Protein AF-A0A842RMK2-F1 (afdb_monomer_lite)

Foldseek 3Di:
DVVVVVVVVVVVVVVVCVVVVVVPPPDPPCPPVVVVVVVVVVVVVVVCVCCVVVPPPPPPVPCPPVVVVVVVVVVVVVVPPPPPPPDDDDDDDDDDDDDDPDPDDDDDDPPPPPPPPPPPPPDDDPVNLVVVLVVLDFQDPQAAQQQQAAPPPSHHLDPPVCQPQFWFAQPPGSRIHRNVVLLVCLVPDQADPPPRHGHDPVCNVPTDGHGSVSSVVSSVVCVVVVSHD

Radius of gyration: 32.74 Å; chains: 1; bounding box: 65×38×118 Å

pLDDT: mean 81.39, std 17.35, range [47.34, 98.75]

Secondary structure (DSSP, 8-state):
-HHHHHHHHHHHHHHHHHHHTTS--S----HHHHHHHHHHHHHHHHHHHHHHHHT-PPPGGG--HHHHHHHHHHHHHHHT------------------------------------------PPPHHHHHHHHHTT----SSB-GGGGS-TTT-PPP-TTTTTTT-EEE-TTT--EEEHHHHHHHHHH-SB-TTT-PBPPHHHHHS--PBPHHHHHHHHHHHHHTT-B-

Structure (mmCIF, N/CA/C/O backbone):
data_AF-A0A842RMK2-F1
#
_entry.id   AF-A0A842RMK2-F1
#
loop_
_atom_site.group_PDB
_atom_site.id
_atom_site.type_symbol
_atom_site.label_atom_id
_atom_site.label_alt_id
_atom_site.label_comp_id
_atom_site.label_asym_id
_atom_site.label_entity_id
_atom_site.label_seq_id
_atom_site.pdbx_PDB_ins_code
_atom_site.Cartn_x
_atom_site.Cartn_y
_atom_site.Cartn_z
_atom_site.occupancy
_atom_site.B_iso_or_equiv
_atom_site.auth_seq_id
_atom_site.auth_comp_id
_atom_site.auth_asym_id
_atom_site.auth_atom_id
_atom_site.pdbx_PDB_model_num
ATOM 1 N N . MET A 1 1 ? 11.403 2.679 26.373 1.00 49.59 1 MET A N 1
ATOM 2 C CA . MET A 1 1 ? 11.493 1.635 27.416 1.00 49.59 1 MET A CA 1
ATOM 3 C C . MET A 1 1 ? 11.553 2.223 28.818 1.00 49.59 1 MET A C 1
ATOM 5 O O . MET A 1 1 ? 10.705 1.847 29.608 1.00 49.59 1 MET A O 1
ATOM 9 N N . ILE A 1 2 ? 12.429 3.195 29.110 1.00 55.22 2 ILE A N 1
ATOM 10 C CA . ILE A 1 2 ? 12.526 3.820 30.450 1.00 55.22 2 ILE A CA 1
ATOM 11 C C . ILE A 1 2 ? 11.170 4.358 30.958 1.00 55.22 2 ILE A C 1
ATOM 13 O O . ILE A 1 2 ? 10.783 4.035 32.071 1.00 55.22 2 ILE A O 1
ATOM 17 N N . SER A 1 3 ? 10.389 5.055 30.119 1.00 67.62 3 SER A N 1
ATOM 18 C CA . SER A 1 3 ? 9.061 5.574 30.509 1.00 67.62 3 SER A CA 1
ATOM 19 C C . SER A 1 3 ? 7.998 4.508 30.800 1.00 67.62 3 SER A C 1
ATOM 21 O O . SER A 1 3 ? 7.043 4.791 31.510 1.00 67.62 3 SER A O 1
ATOM 23 N N . LEU A 1 4 ? 8.125 3.300 30.238 1.00 68.75 4 LEU A N 1
ATOM 24 C CA . LEU A 1 4 ? 7.170 2.217 30.495 1.00 68.75 4 LEU A CA 1
ATOM 25 C C . LEU A 1 4 ? 7.470 1.566 31.849 1.00 68.75 4 LEU A C 1
ATOM 27 O O . LEU A 1 4 ? 6.558 1.288 32.614 1.00 68.75 4 LEU A O 1
ATOM 31 N N . ILE A 1 5 ? 8.756 1.385 32.156 1.00 67.19 5 ILE A N 1
ATOM 32 C CA . ILE A 1 5 ? 9.214 0.812 33.424 1.00 67.19 5 ILE A CA 1
ATOM 33 C C . ILE A 1 5 ? 8.862 1.747 34.588 1.00 67.19 5 ILE A C 1
ATOM 35 O O . ILE A 1 5 ? 8.357 1.281 35.604 1.00 67.19 5 ILE A O 1
ATOM 39 N N . THR A 1 6 ? 9.034 3.065 34.432 1.00 71.56 6 THR A N 1
ATOM 40 C CA . THR A 1 6 ? 8.620 4.030 35.465 1.00 71.56 6 THR A CA 1
ATOM 41 C C . THR A 1 6 ? 7.105 4.097 35.641 1.00 71.56 6 THR A C 1
ATOM 43 O O . THR A 1 6 ? 6.641 4.243 36.767 1.00 71.56 6 THR A O 1
ATOM 46 N N . LEU A 1 7 ? 6.324 3.949 34.566 1.00 76.50 7 LEU A N 1
ATOM 47 C CA . LEU A 1 7 ? 4.863 3.882 34.662 1.00 76.50 7 LEU A CA 1
ATOM 48 C C . LEU A 1 7 ? 4.413 2.631 35.432 1.00 76.50 7 LEU A C 1
ATOM 50 O O . LEU A 1 7 ? 3.603 2.737 36.346 1.00 76.50 7 LEU A O 1
ATOM 54 N N . ILE A 1 8 ? 4.965 1.463 35.089 1.00 75.06 8 ILE A N 1
ATOM 55 C CA . ILE A 1 8 ? 4.648 0.192 35.755 1.00 75.06 8 ILE A CA 1
ATOM 56 C C . ILE A 1 8 ? 5.057 0.244 37.232 1.00 75.06 8 ILE A C 1
ATOM 58 O O . ILE A 1 8 ? 4.276 -0.167 38.085 1.00 75.06 8 ILE A O 1
ATOM 62 N N . SER A 1 9 ? 6.229 0.809 37.537 1.00 75.12 9 SER A N 1
ATOM 63 C CA . SER A 1 9 ? 6.702 0.996 38.914 1.00 75.12 9 SER A CA 1
ATOM 64 C C . SER A 1 9 ? 5.753 1.883 39.732 1.00 75.12 9 SER A C 1
ATOM 66 O O . SER A 1 9 ? 5.337 1.498 40.820 1.00 75.12 9 SER A O 1
ATOM 68 N N . ASN A 1 10 ? 5.317 3.022 39.177 1.00 76.62 10 ASN A N 1
ATOM 69 C CA . ASN A 1 10 ? 4.370 3.916 39.852 1.00 76.62 10 ASN A CA 1
ATOM 70 C C . ASN A 1 10 ? 2.991 3.271 40.062 1.00 76.62 10 ASN A C 1
ATOM 72 O O . ASN A 1 10 ? 2.391 3.451 41.116 1.00 76.62 10 ASN A O 1
ATOM 76 N N . ILE A 1 11 ? 2.487 2.499 39.091 1.00 81.75 11 ILE A N 1
ATOM 77 C CA . ILE A 1 11 ? 1.205 1.791 39.238 1.00 81.75 11 ILE A CA 1
ATOM 78 C C . ILE A 1 11 ? 1.305 0.709 40.318 1.00 81.75 11 ILE A C 1
ATOM 80 O O . ILE A 1 11 ? 0.429 0.627 41.175 1.00 81.75 11 ILE A O 1
ATOM 84 N N . GLY A 1 12 ? 2.374 -0.094 40.311 1.00 82.25 12 GLY A N 1
ATOM 85 C CA . GLY A 1 12 ? 2.597 -1.127 41.326 1.00 82.25 12 GLY A CA 1
ATOM 86 C C . GLY A 1 12 ? 2.712 -0.541 42.733 1.00 82.25 12 GLY A C 1
ATOM 87 O O . GLY A 1 12 ? 2.128 -1.073 43.672 1.00 82.25 12 GLY A O 1
ATOM 88 N N . PHE A 1 13 ? 3.390 0.598 42.863 1.00 76.00 13 PHE A N 1
ATOM 89 C CA . PHE A 1 13 ? 3.544 1.292 44.137 1.00 76.00 13 PHE A CA 1
ATOM 90 C C . PHE A 1 13 ? 2.228 1.890 44.655 1.00 76.00 13 PHE A C 1
ATOM 92 O O . PHE A 1 13 ? 1.922 1.763 45.837 1.00 76.00 13 PHE A O 1
ATOM 99 N N . MET A 1 14 ? 1.395 2.458 43.775 1.00 78.44 14 MET A N 1
ATOM 100 C CA . MET A 1 14 ? 0.052 2.915 44.156 1.00 78.44 14 MET A CA 1
ATOM 101 C C . MET A 1 14 ? -0.814 1.751 44.648 1.00 78.44 14 MET A C 1
ATOM 103 O O . MET A 1 14 ? -1.473 1.877 45.674 1.00 78.44 14 MET A O 1
ATOM 107 N N . ILE A 1 15 ? -0.783 0.603 43.961 1.00 79.06 15 ILE A N 1
ATOM 108 C CA . ILE A 1 15 ? -1.526 -0.594 44.387 1.00 79.06 15 ILE A CA 1
ATOM 109 C C . ILE A 1 15 ? -1.049 -1.059 45.766 1.00 79.06 15 ILE A C 1
ATOM 111 O O . ILE A 1 15 ? -1.888 -1.290 46.629 1.00 79.06 15 ILE A O 1
ATOM 115 N N . PHE A 1 16 ? 0.267 -1.121 45.986 1.00 78.19 16 PHE A N 1
ATOM 116 C CA . PHE A 1 16 ? 0.863 -1.499 47.269 1.00 78.19 16 PHE A CA 1
ATOM 117 C C . PHE A 1 16 ? 0.363 -0.616 48.426 1.00 78.19 16 PHE A C 1
ATOM 119 O O . PHE A 1 16 ? -0.070 -1.128 49.457 1.00 78.19 16 PHE A O 1
ATOM 126 N N . ILE A 1 17 ? 0.312 0.702 48.218 1.00 71.31 17 ILE A N 1
ATOM 127 C CA . ILE A 1 17 ? -0.199 1.657 49.212 1.00 71.31 17 ILE A CA 1
ATOM 128 C C . ILE A 1 17 ? -1.688 1.459 49.480 1.00 71.31 17 ILE A C 1
ATOM 130 O O . ILE A 1 17 ? -2.108 1.503 50.630 1.00 71.31 17 ILE A O 1
ATOM 134 N N . PHE A 1 18 ? -2.502 1.213 48.452 1.00 70.44 18 PHE A N 1
ATOM 135 C CA . PHE A 1 18 ? -3.928 0.945 48.656 1.00 70.44 18 PHE A CA 1
ATOM 136 C C . PHE A 1 18 ? -4.173 -0.380 49.394 1.00 70.44 18 PHE A C 1
ATOM 138 O O . PHE A 1 18 ? -5.120 -0.480 50.178 1.00 70.44 18 PHE A O 1
ATOM 145 N N . THR A 1 19 ? -3.317 -1.381 49.173 1.00 71.06 19 THR A N 1
ATOM 146 C CA . THR A 1 19 ? -3.415 -2.683 49.842 1.00 71.06 19 THR A CA 1
ATOM 147 C C . THR A 1 19 ? -2.900 -2.670 51.278 1.00 71.06 19 THR A C 1
ATOM 149 O O . THR A 1 19 ? -3.460 -3.373 52.109 1.00 71.06 19 THR A O 1
ATOM 152 N N . GLU A 1 20 ? -1.881 -1.868 51.603 1.00 63.47 20 GLU A N 1
ATOM 153 C CA . GLU A 1 20 ? -1.387 -1.747 52.984 1.00 63.47 20 GLU A CA 1
ATOM 154 C C . GLU A 1 20 ? -2.113 -0.658 53.785 1.00 63.47 20 GLU A C 1
ATOM 156 O O . GLU A 1 20 ? -2.334 -0.812 54.984 1.00 63.47 20 GLU A O 1
ATOM 161 N N . GLY A 1 21 ? -2.581 0.411 53.136 1.00 59.88 21 GLY A N 1
ATOM 162 C CA . GLY A 1 21 ? -3.338 1.497 53.769 1.00 59.88 21 GLY A CA 1
ATOM 163 C C . GLY A 1 21 ? -4.696 1.061 54.326 1.00 59.88 21 GLY A C 1
ATOM 164 O O . GLY A 1 21 ? -5.257 1.735 55.184 1.00 59.88 21 GLY A O 1
ATOM 165 N N . SER A 1 22 ? -5.207 -0.099 53.906 1.00 57.16 22 SER A N 1
ATOM 166 C CA . SER A 1 22 ? -6.403 -0.713 54.495 1.00 57.16 22 SER A CA 1
ATOM 167 C C . SER A 1 22 ? -6.133 -1.425 55.834 1.00 57.16 22 SER A C 1
ATOM 169 O O . SER A 1 22 ? -7.086 -1.789 56.520 1.00 57.16 22 SER A O 1
ATOM 171 N N . ILE A 1 23 ? -4.866 -1.573 56.246 1.00 55.81 23 ILE A N 1
ATOM 172 C CA . ILE A 1 23 ? -4.461 -2.192 57.523 1.00 55.81 23 ILE A CA 1
ATOM 173 C C . ILE A 1 23 ? -4.288 -1.137 58.642 1.00 55.81 23 ILE A C 1
ATOM 175 O O . ILE A 1 23 ? -4.338 -1.470 59.824 1.00 55.81 23 ILE A O 1
ATOM 179 N N . PHE A 1 24 ? -4.196 0.156 58.310 1.00 51.94 24 PHE A N 1
ATOM 180 C CA . PHE A 1 24 ? -3.948 1.257 59.259 1.00 51.94 24 PHE A CA 1
ATOM 181 C C . PHE A 1 24 ? -5.212 1.847 59.922 1.00 51.94 24 PHE A C 1
ATOM 183 O O . PHE A 1 24 ? -5.308 3.047 60.162 1.00 51.94 24 PHE A O 1
ATOM 190 N N . LEU A 1 25 ? -6.188 1.008 60.283 1.00 56.47 25 LEU A N 1
ATOM 191 C CA . LEU A 1 25 ? -7.342 1.420 61.107 1.00 56.47 25 LEU A CA 1
ATOM 192 C C . LEU A 1 25 ? -7.024 1.531 62.615 1.00 56.47 25 LEU A C 1
ATOM 194 O O . LEU A 1 25 ? -7.939 1.622 63.432 1.00 56.47 25 LEU A O 1
ATOM 198 N N . LEU A 1 26 ? -5.746 1.545 63.003 1.00 51.06 26 LEU A N 1
ATOM 199 C CA . LEU A 1 26 ? -5.304 1.679 64.391 1.00 51.06 26 LEU A CA 1
ATOM 200 C C . LEU A 1 26 ? -4.293 2.834 64.515 1.00 51.06 26 LEU A C 1
ATOM 202 O O . LEU A 1 26 ? -3.138 2.715 64.128 1.00 51.06 26 LEU A O 1
ATOM 206 N N . GLU A 1 27 ? -4.803 3.932 65.077 1.00 58.78 27 GLU A N 1
ATOM 207 C CA . GLU A 1 27 ? -4.146 5.147 65.589 1.00 58.78 27 GLU A CA 1
ATOM 208 C C . GLU A 1 27 ? -3.544 6.179 64.596 1.00 58.78 27 GLU A C 1
ATOM 210 O O . GLU A 1 27 ? -2.542 5.932 63.922 1.00 58.78 27 GLU A O 1
ATOM 215 N N . PRO A 1 28 ? -4.098 7.414 64.555 1.00 55.50 28 PRO A N 1
ATOM 216 C CA . PRO A 1 28 ? -3.655 8.479 63.666 1.00 55.50 28 PRO A CA 1
ATOM 217 C C . PRO A 1 28 ? -2.555 9.310 64.337 1.00 55.50 28 PRO A C 1
ATOM 219 O O . PRO A 1 28 ? -2.837 10.320 64.974 1.00 55.50 28 PRO A O 1
ATOM 222 N N . ASN A 1 29 ? -1.290 8.916 64.192 1.00 57.19 29 ASN A N 1
ATOM 223 C CA . ASN A 1 29 ? -0.162 9.757 64.633 1.00 57.19 29 ASN A CA 1
ATOM 224 C C . ASN A 1 29 ? 0.849 10.101 63.527 1.00 57.19 29 ASN A C 1
ATOM 226 O O . ASN A 1 29 ? 1.913 10.651 63.804 1.00 57.19 29 ASN A O 1
ATOM 230 N N . TYR A 1 30 ? 0.504 9.860 62.258 1.00 58.38 30 TYR A N 1
ATOM 231 C CA . TYR A 1 30 ? 1.398 10.092 61.115 1.00 58.38 30 TYR A CA 1
ATOM 232 C C . TYR A 1 30 ? 0.927 11.176 60.134 1.00 58.38 30 TYR A C 1
ATOM 234 O O . TYR A 1 30 ? 1.373 11.208 58.988 1.00 58.38 30 TYR A O 1
ATOM 242 N N . SER A 1 31 ? 0.120 12.141 60.593 1.00 66.56 31 SER A N 1
ATOM 243 C CA . SER A 1 31 ? -0.415 13.235 59.757 1.00 66.56 31 SER A CA 1
ATOM 244 C C . SER A 1 31 ? 0.650 14.005 58.964 1.00 66.56 31 SER A C 1
ATOM 246 O O . SER A 1 31 ? 0.360 14.542 57.898 1.00 66.56 31 SER A O 1
ATOM 248 N N . PHE A 1 32 ? 1.889 14.073 59.461 1.00 68.19 32 PHE A N 1
ATOM 249 C CA . PHE A 1 32 ? 2.969 14.787 58.781 1.00 68.19 32 PHE A CA 1
ATOM 250 C C . PHE A 1 32 ? 3.659 13.959 57.686 1.00 68.19 32 PHE A C 1
ATOM 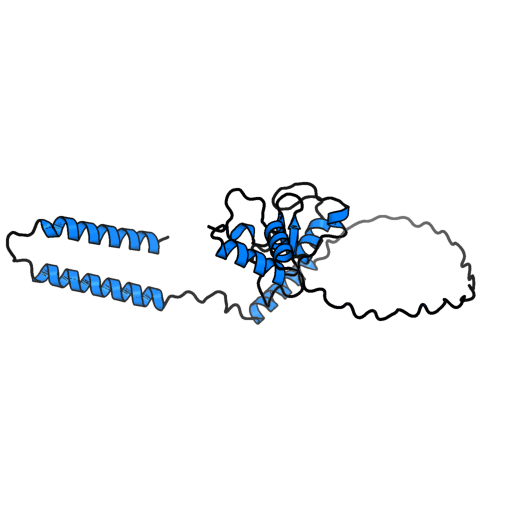252 O O . PHE A 1 32 ? 3.969 14.499 56.624 1.00 68.19 32 PHE A O 1
ATOM 259 N N . LEU A 1 33 ? 3.875 12.656 57.909 1.00 68.06 33 LEU A N 1
ATOM 260 C CA . LEU A 1 33 ? 4.498 11.781 56.908 1.00 68.06 33 LEU A CA 1
ATOM 261 C C . LEU A 1 33 ? 3.564 11.563 55.717 1.00 68.06 33 LEU A C 1
ATOM 263 O O . LEU A 1 33 ? 4.013 11.652 54.574 1.00 68.06 33 LEU A O 1
ATOM 267 N N . ASP A 1 34 ? 2.267 11.400 55.979 1.00 71.25 34 ASP A N 1
ATOM 268 C CA . ASP A 1 34 ? 1.253 11.276 54.931 1.00 71.25 34 ASP A CA 1
ATOM 269 C C . ASP A 1 34 ? 1.160 12.553 54.089 1.00 71.25 34 ASP A C 1
ATOM 271 O O . ASP A 1 34 ? 1.112 12.495 52.859 1.00 71.25 34 ASP A O 1
ATOM 275 N N . LEU A 1 35 ? 1.226 13.728 54.726 1.00 73.31 35 LEU A N 1
ATOM 276 C CA . LEU A 1 35 ? 1.209 15.004 54.014 1.00 73.31 35 LEU A CA 1
ATOM 277 C C . LEU A 1 35 ? 2.462 15.196 53.144 1.00 73.31 35 LEU A C 1
ATOM 279 O O . LEU A 1 35 ? 2.338 15.578 51.979 1.00 73.31 35 LEU A O 1
ATOM 283 N N . ILE A 1 36 ? 3.659 14.899 53.669 1.00 75.12 36 ILE A N 1
ATOM 284 C CA . ILE A 1 36 ? 4.908 14.940 52.886 1.00 75.12 36 ILE A CA 1
ATOM 285 C C . ILE A 1 36 ? 4.807 14.009 51.678 1.00 75.12 36 ILE A C 1
ATOM 287 O O . ILE A 1 36 ? 5.200 14.376 50.568 1.00 75.12 36 ILE A O 1
ATOM 291 N N . PHE A 1 37 ? 4.257 12.816 51.880 1.00 72.00 37 PHE A N 1
ATOM 292 C CA . PHE A 1 37 ? 4.128 11.814 50.837 1.00 72.00 37 PHE A CA 1
ATOM 293 C C . PHE A 1 37 ? 3.151 12.240 49.729 1.00 72.00 37 PHE A C 1
ATOM 295 O O . PHE A 1 37 ? 3.456 12.107 48.538 1.00 72.00 37 PHE A O 1
ATOM 302 N N . VAL A 1 38 ? 2.004 12.819 50.097 1.00 77.81 38 VAL A N 1
ATOM 303 C CA . VAL A 1 38 ? 1.046 13.389 49.138 1.00 77.81 38 VAL A CA 1
ATOM 304 C C . VAL A 1 38 ? 1.693 14.524 48.339 1.00 77.81 38 VAL A C 1
ATOM 306 O O . VAL A 1 38 ? 1.595 14.544 47.110 1.00 77.81 38 VAL A O 1
ATOM 309 N N . ILE A 1 39 ? 2.424 15.426 49.003 1.00 78.94 39 ILE A N 1
ATOM 310 C CA . ILE A 1 39 ? 3.142 16.527 48.340 1.00 78.94 39 ILE A CA 1
ATOM 311 C C . ILE A 1 39 ? 4.185 15.985 47.354 1.00 78.94 39 ILE A C 1
ATOM 313 O O . ILE A 1 39 ? 4.262 16.458 46.218 1.00 78.94 39 ILE A O 1
ATOM 317 N N . PHE A 1 40 ? 4.953 14.964 47.742 1.00 82.88 40 PHE A N 1
ATOM 318 C CA . PHE A 1 40 ? 5.956 14.350 46.874 1.00 82.88 40 PHE A CA 1
ATOM 319 C C . PHE A 1 40 ? 5.332 13.748 45.606 1.00 82.88 40 PHE A C 1
ATOM 321 O O . PHE A 1 40 ? 5.840 13.976 44.507 1.00 82.88 40 PHE A O 1
ATOM 328 N N . ASN A 1 41 ? 4.194 13.055 45.723 1.00 78.81 41 ASN A N 1
ATOM 329 C CA . ASN A 1 41 ? 3.480 12.502 44.567 1.00 78.81 41 ASN A CA 1
ATOM 330 C C . ASN A 1 41 ? 2.950 13.589 43.624 1.00 78.81 41 ASN A C 1
ATOM 332 O O . ASN A 1 41 ? 3.066 13.451 42.404 1.00 78.81 41 ASN A O 1
ATOM 336 N N . ILE A 1 42 ? 2.421 14.691 44.167 1.00 83.00 42 ILE A N 1
ATOM 337 C CA . ILE A 1 42 ? 1.976 15.839 43.362 1.00 83.00 42 ILE A CA 1
ATOM 338 C C . ILE A 1 42 ? 3.160 16.443 42.595 1.00 83.00 42 ILE A C 1
ATOM 340 O O . ILE A 1 42 ? 3.053 16.686 41.391 1.00 83.00 42 ILE A O 1
ATOM 344 N N . LEU A 1 43 ? 4.308 16.635 43.252 1.00 83.38 43 LEU A N 1
ATOM 345 C CA . LEU A 1 43 ? 5.519 17.154 42.608 1.00 83.38 43 LEU A CA 1
ATOM 346 C C . LEU A 1 43 ? 6.033 16.220 41.507 1.00 83.38 43 LEU A C 1
ATOM 348 O O . LEU A 1 43 ? 6.407 16.686 40.430 1.00 83.38 43 LEU A O 1
ATOM 352 N N . LEU A 1 44 ? 6.016 14.908 41.742 1.00 82.62 44 LEU A N 1
ATOM 353 C CA . LEU A 1 44 ? 6.466 13.909 40.774 1.00 82.62 44 LEU A CA 1
ATOM 354 C C . LEU A 1 44 ? 5.534 13.863 39.554 1.00 82.62 44 LEU A C 1
ATOM 356 O O . LEU A 1 44 ? 6.002 13.831 38.414 1.00 82.62 44 LEU A O 1
ATOM 360 N N . PHE A 1 45 ? 4.221 13.955 39.776 1.00 85.00 45 PHE A N 1
ATOM 361 C CA . PHE A 1 45 ? 3.236 14.075 38.705 1.00 85.00 45 PHE A CA 1
ATOM 362 C C . PHE A 1 45 ? 3.447 15.349 37.876 1.00 85.00 45 PHE A C 1
ATOM 364 O O . PHE A 1 45 ? 3.526 15.276 36.648 1.00 85.00 45 PHE A O 1
ATOM 371 N N . LEU A 1 46 ? 3.619 16.507 38.524 1.00 86.62 46 LEU A N 1
ATOM 372 C CA . LEU A 1 46 ? 3.905 17.771 37.838 1.00 86.62 46 LEU A CA 1
ATOM 373 C C . LEU A 1 46 ? 5.204 17.697 37.033 1.00 86.62 46 LEU A C 1
ATOM 375 O O . LEU A 1 46 ? 5.236 18.127 35.880 1.00 86.62 46 LEU A O 1
ATOM 379 N N . PHE A 1 47 ? 6.255 17.095 37.591 1.00 85.00 47 PHE A N 1
ATOM 380 C CA . PHE A 1 47 ? 7.516 16.887 36.885 1.00 85.00 47 PHE A CA 1
ATOM 381 C C . PHE A 1 47 ? 7.322 16.022 35.634 1.00 85.00 47 PHE A C 1
ATOM 383 O O . PHE A 1 47 ? 7.823 16.370 34.567 1.00 85.00 47 PHE A O 1
ATOM 390 N N . LEU A 1 48 ? 6.547 14.935 35.718 1.00 82.44 48 LEU A N 1
ATOM 391 C CA . LEU A 1 48 ? 6.235 14.084 34.565 1.00 82.44 48 LEU A CA 1
ATOM 392 C C . LEU A 1 48 ? 5.421 14.817 33.494 1.00 82.44 48 LEU A C 1
ATOM 394 O O . LEU A 1 48 ? 5.705 14.646 32.309 1.00 82.44 48 LEU A O 1
ATOM 398 N N . VAL A 1 49 ? 4.452 15.649 33.884 1.00 84.69 49 VAL A N 1
ATOM 399 C CA . VAL A 1 49 ? 3.663 16.461 32.945 1.00 84.69 49 VAL A CA 1
ATOM 400 C C . VAL A 1 49 ? 4.549 17.497 32.256 1.00 84.69 49 VAL A C 1
ATOM 402 O O . VA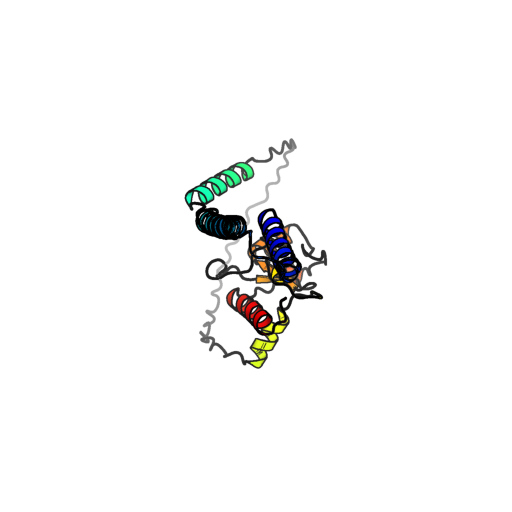L A 1 49 ? 4.555 17.577 31.029 1.00 84.69 49 VAL A O 1
ATOM 405 N N . VAL A 1 50 ? 5.358 18.240 33.015 1.00 86.75 50 VAL A N 1
ATOM 406 C CA . VAL A 1 50 ? 6.272 19.252 32.467 1.00 86.75 50 VAL A CA 1
ATOM 407 C C . VAL A 1 50 ? 7.302 18.600 31.550 1.00 86.75 50 VAL A C 1
ATOM 409 O O . VAL A 1 50 ? 7.453 19.016 30.406 1.00 86.75 50 VAL A O 1
ATOM 412 N N . PHE A 1 51 ? 7.977 17.533 31.977 1.00 81.75 51 PHE A N 1
ATOM 413 C CA . PHE A 1 51 ? 8.977 16.876 31.133 1.00 81.75 51 PHE A CA 1
ATOM 414 C C . PHE A 1 51 ? 8.360 16.131 29.947 1.00 81.75 51 PHE A C 1
ATOM 416 O O . PHE A 1 51 ? 8.965 16.105 28.876 1.00 81.75 51 PHE A O 1
ATOM 423 N N . GLY A 1 52 ? 7.167 15.555 30.102 1.00 76.44 52 GLY A N 1
ATOM 424 C CA . GLY A 1 52 ? 6.451 14.862 29.033 1.00 76.44 52 GLY A CA 1
ATOM 425 C C . GLY A 1 52 ? 5.929 15.805 27.949 1.00 76.44 52 GLY A C 1
ATOM 426 O O . GLY A 1 52 ? 5.995 15.467 26.767 1.00 76.44 52 GLY A O 1
ATOM 427 N N . LEU A 1 53 ? 5.462 16.997 28.331 1.00 75.56 53 LEU A N 1
ATOM 428 C CA . LEU A 1 53 ? 4.966 18.003 27.391 1.00 75.56 53 LEU A CA 1
ATOM 429 C C . LEU A 1 53 ? 6.095 18.850 26.792 1.00 75.56 53 LEU A C 1
ATOM 431 O O . LEU A 1 53 ? 6.090 19.102 25.591 1.00 75.56 53 LEU A O 1
ATOM 435 N N . VAL A 1 54 ? 7.090 19.248 27.590 1.00 73.88 54 VAL A N 1
ATOM 436 C CA . VAL A 1 54 ? 8.164 20.153 27.142 1.00 73.88 54 VAL A CA 1
ATOM 437 C C . VAL A 1 54 ? 9.255 19.413 26.365 1.00 73.88 54 VAL A C 1
ATOM 439 O O . VAL A 1 54 ? 9.849 19.984 25.454 1.00 73.88 54 VAL A O 1
ATOM 442 N N . LYS A 1 55 ? 9.502 18.123 26.641 1.00 58.66 55 LYS A N 1
ATOM 443 C CA . LYS A 1 55 ? 10.425 17.297 25.840 1.00 58.66 55 LYS A CA 1
ATOM 444 C C . LYS A 1 55 ? 9.703 16.446 24.799 1.00 58.66 55 LYS A C 1
ATOM 446 O O . LYS A 1 55 ? 10.109 15.308 24.539 1.00 58.66 55 LYS A O 1
ATOM 451 N N . GLN A 1 56 ? 8.683 16.998 24.139 1.00 59.94 56 GLN A N 1
ATOM 452 C CA . GLN A 1 56 ? 8.346 16.510 22.805 1.00 59.94 56 GLN A CA 1
ATOM 453 C C . GLN A 1 56 ? 9.591 16.694 21.939 1.00 59.94 56 GLN A C 1
ATOM 455 O O . GLN A 1 56 ? 9.948 17.804 21.554 1.00 59.94 56 GLN A O 1
ATOM 460 N N . LYS A 1 57 ? 10.313 15.592 21.700 1.00 58.16 57 LYS A N 1
ATOM 461 C CA . LYS A 1 57 ? 11.420 15.564 20.743 1.00 58.16 57 LYS A CA 1
ATOM 462 C C . LYS A 1 57 ? 10.926 16.253 19.469 1.00 58.16 57 LYS A C 1
ATOM 464 O O . LYS A 1 57 ? 9.809 15.927 19.055 1.00 58.16 57 LYS A O 1
ATOM 469 N N . PRO A 1 58 ? 11.709 17.165 18.866 1.00 53.25 58 PRO A N 1
ATOM 470 C CA . PRO A 1 58 ? 11.303 17.840 17.644 1.00 53.25 58 PRO A CA 1
ATOM 471 C C . PRO A 1 58 ? 10.843 16.768 16.667 1.00 53.25 58 PRO A C 1
ATOM 473 O O . PRO A 1 58 ? 11.573 15.813 16.372 1.00 53.25 58 PRO A O 1
ATOM 476 N N . SER A 1 59 ? 9.569 16.850 16.284 1.00 53.06 59 SER A N 1
ATOM 477 C CA . SER A 1 59 ? 9.013 15.878 15.362 1.00 53.06 59 SER A CA 1
ATOM 478 C C . SER A 1 59 ? 9.856 15.929 14.089 1.00 53.06 59 SER A C 1
ATOM 480 O O . SER A 1 59 ? 10.323 16.987 13.671 1.00 53.06 59 SER A O 1
ATOM 482 N N . ILE A 1 60 ? 10.047 14.778 13.455 1.00 55.94 60 ILE A N 1
ATOM 483 C CA . ILE A 1 60 ? 10.836 14.605 12.224 1.00 55.94 60 ILE A CA 1
ATOM 484 C C . ILE A 1 60 ? 10.329 15.499 11.055 1.00 55.94 60 ILE A C 1
ATOM 486 O O . ILE A 1 60 ? 10.920 15.513 9.978 1.00 55.94 60 ILE A O 1
ATOM 490 N N . SER A 1 61 ? 9.267 16.290 11.258 1.00 53.28 61 SER A N 1
ATOM 491 C CA . SER A 1 61 ? 8.739 17.260 10.298 1.00 53.28 61 SER A CA 1
ATOM 492 C C . SER A 1 61 ? 9.589 18.526 10.106 1.00 53.28 61 SER A C 1
ATOM 494 O O . SER A 1 61 ? 9.378 19.221 9.117 1.00 53.28 61 SER A O 1
ATOM 496 N N . GLU A 1 62 ? 10.603 18.787 10.939 1.00 50.78 62 GLU A N 1
ATOM 497 C CA . GLU A 1 62 ? 11.548 19.903 10.735 1.00 50.78 62 GLU A CA 1
ATOM 498 C C . GLU A 1 62 ? 12.889 19.477 10.117 1.00 50.78 62 GLU A C 1
ATOM 500 O O . GLU A 1 62 ? 13.913 20.148 10.262 1.00 50.78 62 GLU A O 1
ATOM 505 N N . ILE A 1 63 ? 12.919 18.380 9.352 1.00 59.34 63 ILE A N 1
ATOM 506 C CA . ILE A 1 63 ? 14.004 18.227 8.380 1.00 59.34 63 ILE A CA 1
ATOM 507 C C . ILE A 1 63 ? 13.767 19.285 7.301 1.00 59.34 63 ILE A C 1
ATOM 509 O O . ILE A 1 63 ? 13.027 19.065 6.343 1.00 59.34 63 ILE A O 1
ATOM 513 N N . SER A 1 64 ? 14.404 20.442 7.494 1.00 72.50 64 SER A N 1
ATOM 514 C CA . SER A 1 64 ? 14.435 21.551 6.548 1.00 72.50 64 SER A CA 1
ATOM 515 C C . SER A 1 64 ? 14.563 21.022 5.109 1.00 72.50 64 SER A C 1
ATOM 517 O O . SER A 1 64 ? 15.420 20.164 4.843 1.00 72.50 64 SER A O 1
ATOM 519 N N . PRO A 1 65 ? 13.748 21.512 4.157 1.00 74.00 65 PRO A N 1
ATOM 520 C CA . PRO A 1 65 ? 13.867 21.159 2.744 1.00 74.00 65 PRO A CA 1
ATOM 521 C C . PRO A 1 65 ? 15.307 21.283 2.216 1.00 74.00 65 PRO A C 1
ATOM 523 O O . PRO A 1 65 ? 15.734 20.485 1.375 1.00 74.00 65 PRO A O 1
ATOM 526 N N . GLU A 1 66 ? 16.091 22.219 2.757 1.00 79.81 66 GLU A N 1
ATOM 527 C CA . GLU A 1 66 ? 17.517 22.387 2.476 1.00 79.81 66 GLU A CA 1
ATOM 528 C C . GLU A 1 66 ? 18.368 21.195 2.941 1.00 79.81 66 GLU A C 1
ATOM 530 O O . GLU A 1 66 ? 19.254 20.767 2.197 1.00 79.81 66 GLU A O 1
ATOM 535 N N . ALA A 1 67 ? 18.089 20.595 4.103 1.00 79.31 67 ALA A N 1
ATOM 536 C C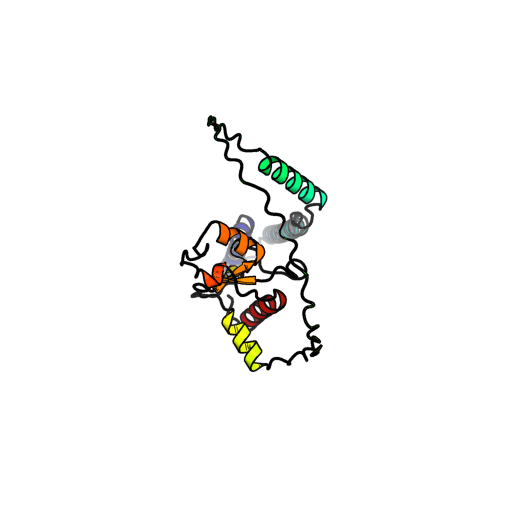A . ALA A 1 67 ? 18.792 19.402 4.582 1.00 79.31 67 ALA A CA 1
ATOM 537 C C . ALA A 1 67 ? 18.518 18.185 3.677 1.00 79.31 67 ALA A C 1
ATOM 539 O O . ALA A 1 67 ? 19.442 17.443 3.325 1.00 79.31 67 ALA A O 1
ATOM 540 N N . ILE A 1 68 ? 17.276 18.031 3.198 1.00 80.38 68 ILE A N 1
ATOM 541 C CA . ILE A 1 68 ? 16.906 16.987 2.224 1.00 80.38 68 ILE A CA 1
ATOM 542 C C . ILE A 1 68 ? 17.606 17.229 0.877 1.00 80.38 68 ILE A C 1
ATOM 544 O O . ILE A 1 68 ? 18.133 16.291 0.266 1.00 80.38 68 ILE A O 1
ATOM 548 N N . ARG A 1 69 ? 17.662 18.485 0.411 1.00 85.25 69 ARG A N 1
ATOM 549 C CA . ARG A 1 69 ? 18.374 18.864 -0.823 1.00 85.25 69 ARG A CA 1
ATOM 550 C C . ARG A 1 69 ? 19.877 18.609 -0.724 1.00 85.25 69 ARG A C 1
ATOM 552 O O . ARG A 1 69 ? 20.444 18.073 -1.679 1.00 85.25 69 ARG A O 1
ATOM 559 N N . ARG A 1 70 ? 20.519 18.942 0.403 1.00 88.81 70 ARG A N 1
ATOM 560 C CA . ARG A 1 70 ? 21.951 18.670 0.638 1.00 88.81 70 ARG A CA 1
ATOM 561 C C . ARG A 1 70 ? 22.238 17.175 0.544 1.00 88.81 70 ARG A C 1
ATOM 563 O O . ARG A 1 70 ? 23.096 16.773 -0.239 1.00 88.81 70 ARG A O 1
ATOM 570 N N . ARG A 1 71 ? 21.435 16.354 1.229 1.00 83.69 71 ARG A N 1
ATOM 571 C CA . ARG A 1 71 ? 21.593 14.894 1.228 1.00 83.69 71 ARG A CA 1
ATOM 572 C C . ARG A 1 71 ? 21.400 14.283 -0.164 1.00 83.69 71 ARG A C 1
ATOM 574 O O . ARG A 1 71 ? 22.165 13.409 -0.560 1.00 83.69 71 ARG A O 1
ATOM 581 N N . ARG A 1 72 ? 20.438 14.774 -0.961 1.00 86.94 72 ARG A N 1
ATOM 582 C CA . ARG A 1 72 ? 20.259 14.324 -2.360 1.00 86.94 72 ARG A CA 1
ATOM 583 C C . ARG A 1 72 ? 21.457 14.648 -3.254 1.00 86.94 72 ARG A C 1
ATOM 585 O O . ARG A 1 72 ? 21.814 13.823 -4.093 1.00 86.94 72 ARG A O 1
ATOM 592 N N . ARG A 1 73 ? 22.075 15.825 -3.094 1.00 87.81 73 ARG A N 1
ATOM 593 C CA . ARG A 1 73 ? 23.269 16.210 -3.871 1.00 87.81 73 ARG A CA 1
ATOM 594 C C . ARG A 1 73 ? 24.468 15.325 -3.539 1.00 87.81 73 ARG A C 1
ATOM 596 O O . ARG A 1 73 ? 25.200 14.931 -4.441 1.00 87.81 73 ARG A O 1
ATOM 603 N N . GLU A 1 74 ? 24.635 14.977 -2.269 1.00 88.69 74 GLU A N 1
ATOM 604 C CA . GLU A 1 74 ? 25.725 14.115 -1.813 1.00 88.69 74 GLU A CA 1
ATOM 605 C C . GLU A 1 74 ? 25.595 12.684 -2.354 1.00 88.69 74 GLU A C 1
ATOM 607 O O . GLU A 1 74 ? 26.540 12.156 -2.940 1.00 88.69 74 GLU A O 1
ATOM 612 N N . VAL A 1 75 ? 24.389 12.106 -2.310 1.00 84.06 75 VAL A N 1
ATOM 613 C CA . VAL A 1 75 ? 24.115 10.781 -2.896 1.00 84.06 75 VAL A CA 1
ATOM 614 C C . VAL A 1 75 ? 24.339 10.776 -4.415 1.00 84.06 75 VAL A C 1
ATOM 616 O O . VAL A 1 75 ? 24.939 9.841 -4.950 1.00 84.06 75 VAL A O 1
ATOM 619 N N . GLN A 1 76 ? 23.934 11.838 -5.124 1.00 83.25 76 GLN A N 1
ATOM 620 C CA . GLN A 1 76 ? 24.222 11.962 -6.558 1.00 83.25 76 GLN A CA 1
ATOM 621 C C . GLN A 1 76 ? 25.725 12.006 -6.854 1.00 83.25 76 GLN A C 1
ATOM 623 O O . GLN A 1 76 ? 26.157 11.444 -7.863 1.00 83.25 76 GLN A O 1
ATOM 628 N N . ARG A 1 77 ? 26.530 12.626 -5.985 1.00 78.38 77 ARG A N 1
ATOM 629 C CA . ARG A 1 77 ? 27.985 12.701 -6.155 1.00 78.38 77 ARG A CA 1
ATOM 630 C C . ARG A 1 77 ? 28.633 11.320 -6.041 1.00 78.38 77 ARG A C 1
ATOM 632 O O . ARG A 1 77 ? 29.448 10.977 -6.890 1.00 78.38 77 ARG A O 1
ATOM 639 N N . ILE A 1 78 ? 28.194 10.507 -5.080 1.00 75.19 78 ILE A N 1
ATOM 640 C CA . ILE A 1 78 ? 28.686 9.133 -4.876 1.00 75.19 78 ILE A CA 1
ATOM 641 C C . ILE A 1 78 ? 28.298 8.228 -6.059 1.00 75.19 78 ILE A C 1
ATOM 643 O O . ILE A 1 78 ? 29.120 7.463 -6.559 1.00 75.19 78 ILE A O 1
ATOM 647 N N . SER A 1 79 ? 27.074 8.368 -6.580 1.00 73.38 79 SER A N 1
ATOM 648 C CA . SER A 1 79 ? 26.598 7.576 -7.729 1.00 73.38 79 SER A CA 1
ATOM 649 C C . SER A 1 79 ? 27.280 7.907 -9.064 1.00 73.38 79 SER A C 1
ATOM 651 O O . SER A 1 79 ? 27.165 7.144 -10.021 1.00 73.38 79 SER A O 1
ATOM 653 N N . ARG A 1 80 ? 27.983 9.044 -9.148 1.00 60.75 80 ARG A N 1
ATOM 654 C CA . ARG A 1 80 ? 28.669 9.497 -10.365 1.00 60.75 80 ARG A CA 1
ATOM 655 C C . ARG A 1 80 ? 30.138 9.122 -10.424 1.00 60.75 80 ARG A C 1
ATOM 657 O O . ARG A 1 80 ? 30.758 9.434 -11.433 1.00 60.75 80 ARG A O 1
ATOM 664 N N . THR A 1 81 ? 30.687 8.459 -9.410 1.00 59.56 81 THR A N 1
ATOM 665 C CA . THR A 1 81 ? 32.044 7.914 -9.488 1.00 59.56 81 THR A CA 1
ATOM 666 C C . THR A 1 81 ? 32.047 6.831 -10.572 1.00 59.56 81 THR A C 1
ATOM 668 O O . THR A 1 81 ? 31.465 5.764 -10.363 1.00 59.56 81 THR A O 1
ATOM 671 N N . 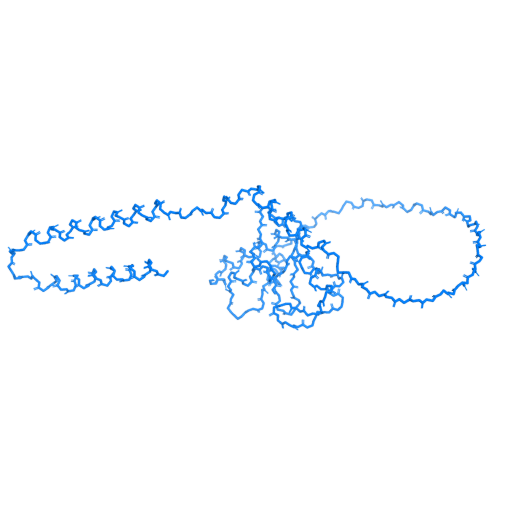PRO A 1 82 ? 32.610 7.090 -11.766 1.00 55.66 82 PRO A N 1
ATOM 672 C CA . PRO A 1 82 ? 32.584 6.110 -12.829 1.00 55.66 82 PRO A CA 1
ATOM 673 C C . PRO A 1 82 ? 33.523 4.986 -12.410 1.00 55.66 82 PRO A C 1
ATOM 675 O O . PRO A 1 82 ? 34.711 5.214 -12.179 1.00 55.66 82 PRO A O 1
ATOM 678 N N . ALA A 1 83 ? 32.987 3.770 -12.300 1.00 59.06 83 ALA A N 1
ATOM 679 C CA . ALA A 1 83 ? 33.801 2.572 -12.207 1.00 59.06 83 ALA A CA 1
ATOM 680 C C . ALA A 1 83 ? 34.730 2.557 -13.429 1.00 59.06 83 ALA A C 1
ATOM 682 O O . ALA A 1 83 ? 34.303 2.290 -14.555 1.00 59.06 83 ALA A O 1
ATOM 683 N N . ARG A 1 84 ? 35.991 2.931 -13.197 1.00 50.34 84 ARG A N 1
ATOM 684 C CA . ARG A 1 84 ? 37.083 2.971 -14.165 1.00 50.34 84 ARG A CA 1
ATOM 685 C C . ARG A 1 84 ? 37.320 1.539 -14.643 1.00 50.34 84 ARG A C 1
ATOM 687 O O . ARG A 1 84 ? 38.120 0.804 -14.080 1.00 50.34 84 ARG A O 1
ATOM 694 N N . ARG A 1 85 ? 36.556 1.113 -15.651 1.00 47.34 85 ARG A N 1
ATOM 695 C CA . ARG A 1 85 ? 36.787 -0.132 -16.383 1.00 47.34 85 ARG A CA 1
ATOM 696 C C . ARG A 1 85 ? 38.029 0.056 -17.240 1.00 47.34 85 ARG A C 1
ATOM 698 O O . ARG A 1 85 ? 37.958 0.516 -18.375 1.00 47.34 85 ARG A O 1
ATOM 705 N N . SER A 1 86 ? 39.165 -0.325 -16.679 1.00 53.66 86 SER A N 1
ATOM 706 C CA . SER A 1 86 ? 40.358 -0.689 -17.430 1.00 53.66 86 SER A CA 1
ATOM 707 C C . SER A 1 86 ? 40.014 -1.921 -18.269 1.00 53.66 86 SER A C 1
ATOM 709 O O . SER A 1 86 ? 40.020 -3.042 -17.766 1.00 53.66 86 SER A O 1
ATOM 711 N N . ARG A 1 87 ? 39.639 -1.732 -19.536 1.00 51.28 87 ARG A N 1
ATOM 712 C CA . ARG A 1 87 ? 39.610 -2.833 -20.504 1.00 51.28 87 ARG A CA 1
ATOM 713 C C . ARG A 1 87 ? 40.381 -2.423 -21.745 1.00 51.28 87 ARG A C 1
ATOM 715 O O . ARG A 1 87 ? 39.843 -1.862 -22.691 1.00 51.28 87 ARG A O 1
ATOM 722 N N . SER A 1 88 ? 41.670 -2.711 -21.682 1.00 53.97 88 SER A N 1
ATOM 723 C CA . SER A 1 88 ? 42.556 -2.893 -22.819 1.00 53.97 88 SER A CA 1
ATOM 724 C C . SER A 1 88 ? 41.987 -4.022 -23.679 1.00 53.97 88 SER A C 1
ATOM 726 O O . SER A 1 88 ? 41.986 -5.181 -23.266 1.00 53.97 88 SER A O 1
ATOM 728 N N . GLN A 1 89 ? 41.475 -3.697 -24.863 1.00 50.28 89 GLN A N 1
ATOM 729 C CA . GLN A 1 89 ? 41.362 -4.685 -25.929 1.00 50.28 89 GLN A CA 1
ATOM 730 C C . GLN A 1 89 ? 41.541 -4.023 -27.293 1.00 50.28 89 GLN A C 1
ATOM 732 O O . GLN A 1 89 ? 40.670 -3.356 -27.844 1.00 50.28 89 GLN A O 1
ATOM 737 N N . THR A 1 90 ? 42.753 -4.211 -27.786 1.00 53.56 90 THR A N 1
ATOM 738 C CA . THR A 1 90 ? 43.251 -4.029 -29.140 1.00 53.56 90 THR A CA 1
ATOM 739 C C . THR A 1 90 ? 42.486 -4.938 -30.105 1.00 53.56 90 THR A C 1
ATOM 741 O O . THR A 1 90 ? 42.412 -6.139 -29.856 1.00 53.56 90 THR A O 1
ATOM 744 N N . ARG A 1 91 ? 41.951 -4.388 -31.207 1.00 50.22 91 ARG A N 1
ATOM 745 C CA . ARG A 1 91 ? 42.235 -4.785 -32.612 1.00 50.22 91 ARG A CA 1
ATOM 746 C C . ARG A 1 91 ? 41.216 -4.144 -33.582 1.00 50.22 91 ARG A C 1
ATOM 748 O O . ARG A 1 91 ? 40.019 -4.187 -33.306 1.00 50.22 91 ARG A O 1
ATOM 755 N N . PRO A 1 92 ? 41.657 -3.577 -34.723 1.00 59.12 92 PRO A N 1
ATOM 756 C CA . PRO A 1 92 ? 40.773 -2.990 -35.722 1.00 59.12 92 PRO A CA 1
ATOM 757 C C . PRO A 1 92 ? 40.426 -4.008 -36.817 1.00 59.12 92 PRO A C 1
ATOM 759 O O . PRO A 1 92 ? 41.310 -4.706 -37.312 1.00 59.12 92 PRO A O 1
ATOM 762 N N . GLN A 1 93 ? 39.170 -4.035 -37.271 1.00 52.41 93 GLN A N 1
ATOM 763 C CA . GLN A 1 93 ? 38.866 -4.560 -38.603 1.00 52.41 93 GLN A CA 1
ATOM 764 C C . GLN A 1 93 ? 37.681 -3.835 -39.250 1.00 52.41 93 GLN A C 1
ATOM 766 O O . GLN A 1 93 ? 36.508 -4.101 -39.018 1.00 52.41 93 GLN A O 1
ATOM 771 N N . ARG A 1 94 ? 38.079 -2.864 -40.067 1.00 52.00 94 ARG A N 1
ATOM 772 C CA . ARG A 1 94 ? 37.469 -2.371 -41.301 1.00 52.00 94 ARG A CA 1
ATOM 773 C C . ARG A 1 94 ? 36.494 -3.367 -41.949 1.00 52.00 94 ARG A C 1
ATOM 775 O O . ARG A 1 94 ? 36.899 -4.440 -42.380 1.00 52.00 94 ARG A O 1
ATOM 782 N N . THR A 1 95 ? 35.246 -2.954 -42.151 1.00 48.44 95 THR A N 1
ATOM 783 C CA . THR A 1 95 ? 34.480 -3.331 -43.348 1.00 48.44 95 THR A CA 1
ATOM 784 C C . THR A 1 95 ? 33.588 -2.156 -43.734 1.00 48.44 95 THR A C 1
ATOM 786 O O . THR A 1 95 ? 32.695 -1.749 -42.996 1.00 48.44 95 THR A O 1
ATOM 789 N N . GLN A 1 96 ? 33.917 -1.564 -44.879 1.00 55.53 96 GLN A N 1
ATOM 790 C CA . GLN A 1 96 ? 33.091 -0.604 -45.596 1.00 55.53 96 GLN A CA 1
ATOM 791 C C . GLN A 1 96 ? 31.904 -1.365 -46.188 1.00 55.53 96 GLN A C 1
ATOM 793 O O . GLN A 1 96 ? 32.122 -2.360 -46.875 1.00 55.53 96 GLN A O 1
ATOM 798 N N . GLN A 1 97 ? 30.672 -0.891 -45.998 1.00 48.84 97 GLN A N 1
ATOM 799 C CA . GLN A 1 97 ? 29.590 -1.317 -46.881 1.00 48.84 97 GLN A CA 1
ATOM 800 C C . GLN A 1 97 ? 28.564 -0.201 -47.105 1.00 48.84 97 GLN A C 1
ATOM 802 O O . GLN A 1 97 ? 27.714 0.097 -46.271 1.00 48.84 97 GLN A O 1
ATOM 807 N N . SER A 1 98 ? 28.758 0.442 -48.257 1.00 48.25 98 SER A N 1
ATOM 808 C CA . SER A 1 98 ? 27.783 1.022 -49.186 1.00 48.25 98 SER A CA 1
ATOM 809 C C . SER A 1 98 ? 26.438 1.517 -48.641 1.00 48.25 98 SER A C 1
ATOM 811 O O . SER A 1 98 ? 25.487 0.770 -48.410 1.00 48.25 98 SER A O 1
ATOM 813 N N . THR A 1 99 ? 26.346 2.840 -48.637 1.00 51.97 99 THR A N 1
ATOM 814 C CA . THR A 1 99 ? 25.156 3.663 -48.846 1.00 51.97 99 THR A CA 1
ATOM 815 C C . THR A 1 99 ? 24.286 3.171 -50.015 1.00 51.97 99 THR A C 1
ATOM 817 O O . THR A 1 99 ? 24.646 3.313 -51.180 1.00 51.97 99 THR A O 1
ATOM 820 N N . SER A 1 100 ? 23.081 2.672 -49.720 1.00 53.22 100 SER A N 1
ATOM 821 C CA . SER A 1 100 ? 21.987 2.564 -50.697 1.00 53.22 100 SER A CA 1
ATOM 822 C C . SER A 1 100 ? 20.908 3.585 -50.352 1.00 53.22 100 SER A C 1
ATOM 824 O O . SER A 1 100 ? 20.105 3.420 -49.432 1.00 53.22 100 SER A O 1
ATOM 826 N N . ASN A 1 101 ? 20.931 4.687 -51.094 1.00 54.38 101 ASN A N 1
ATOM 827 C CA . ASN A 1 101 ? 20.038 5.825 -50.953 1.00 54.38 101 ASN A CA 1
ATOM 828 C C . ASN A 1 101 ? 18.736 5.545 -51.729 1.00 54.38 101 ASN A C 1
ATOM 830 O O . ASN A 1 101 ? 18.553 6.000 -52.857 1.00 54.38 101 ASN A O 1
ATOM 834 N N . ARG A 1 102 ? 17.830 4.733 -51.166 1.00 51.66 102 ARG A N 1
ATOM 835 C CA . ARG A 1 102 ? 16.543 4.416 -51.810 1.00 51.66 102 ARG A CA 1
ATOM 836 C C . ARG A 1 102 ? 15.473 5.428 -51.389 1.00 51.66 102 ARG A C 1
ATOM 838 O O . ARG A 1 102 ? 14.803 5.252 -50.373 1.00 51.66 102 ARG A O 1
ATOM 845 N N . LYS A 1 103 ? 15.281 6.471 -52.209 1.00 55.34 103 LYS A N 1
ATOM 846 C CA . LYS A 1 103 ? 14.130 7.394 -52.156 1.00 55.34 103 LYS A CA 1
ATOM 847 C C . LYS A 1 103 ? 12.819 6.596 -52.256 1.00 55.34 103 LYS A C 1
ATOM 849 O O . LYS A 1 103 ? 12.368 6.245 -53.344 1.00 55.34 103 LYS A O 1
ATOM 854 N N . ARG A 1 104 ? 12.197 6.288 -51.113 1.00 59.78 104 ARG A N 1
ATOM 855 C CA . ARG A 1 104 ? 10.843 5.719 -51.041 1.00 59.78 104 ARG A CA 1
ATOM 856 C C . ARG A 1 104 ? 9.818 6.855 -51.062 1.00 59.78 104 ARG A C 1
ATOM 858 O O . ARG A 1 104 ? 9.707 7.625 -50.115 1.00 59.78 104 ARG A O 1
ATOM 865 N N . ARG A 1 105 ? 9.068 6.923 -52.163 1.00 64.50 105 ARG A N 1
ATOM 866 C CA . ARG A 1 105 ? 7.890 7.775 -52.385 1.00 64.50 105 ARG A CA 1
ATOM 867 C C . ARG A 1 105 ? 6.903 7.631 -51.203 1.00 64.50 105 ARG A C 1
ATOM 869 O O . ARG A 1 105 ? 6.502 6.499 -50.913 1.00 64.50 105 ARG A O 1
ATOM 876 N N . PRO A 1 106 ? 6.499 8.710 -50.509 1.00 57.72 106 PRO A N 1
ATOM 877 C CA . PRO A 1 106 ? 5.525 8.613 -49.426 1.00 57.72 106 PRO A CA 1
ATOM 878 C C . PRO A 1 106 ? 4.125 8.358 -50.002 1.00 57.72 106 PRO A C 1
ATOM 880 O O . PRO A 1 106 ? 3.550 9.208 -50.675 1.00 57.72 106 PRO A O 1
ATOM 883 N N . LYS A 1 107 ? 3.568 7.169 -49.743 1.00 71.56 107 LYS A N 1
ATOM 884 C CA . LYS A 1 107 ? 2.144 6.876 -49.972 1.00 71.56 107 LYS A CA 1
ATOM 885 C C . LYS A 1 107 ? 1.318 7.666 -48.937 1.00 71.56 107 LYS A C 1
ATOM 887 O O . LYS A 1 107 ? 1.595 7.516 -47.743 1.00 71.56 107 LYS A O 1
ATOM 892 N N . PRO A 1 108 ? 0.324 8.479 -49.338 1.00 61.25 108 PRO A N 1
ATOM 893 C CA . PRO A 1 108 ? -0.537 9.187 -48.395 1.00 61.25 108 PRO A CA 1
ATOM 894 C C . PRO A 1 108 ? -1.353 8.167 -47.594 1.00 61.25 108 PRO A C 1
ATOM 896 O O . PRO A 1 108 ? -2.142 7.403 -48.146 1.00 61.25 108 PRO A O 1
ATOM 899 N N . LYS A 1 109 ? -1.118 8.107 -46.278 1.00 68.31 109 LYS A N 1
ATOM 900 C CA . LYS A 1 109 ? -1.916 7.274 -45.373 1.00 68.31 109 LYS A CA 1
ATOM 901 C C . LYS A 1 109 ? -3.318 7.886 -45.247 1.00 68.31 109 LYS A C 1
ATOM 903 O O . LYS A 1 109 ? -3.409 9.093 -45.011 1.00 68.31 109 LYS A O 1
ATOM 908 N N . PRO A 1 110 ? -4.397 7.094 -45.361 1.00 62.44 110 PRO A N 1
ATOM 909 C CA . PRO A 1 110 ? -5.750 7.589 -45.151 1.00 62.44 110 PRO A CA 1
ATOM 910 C C . PRO A 1 110 ? -5.881 8.105 -43.715 1.00 62.44 110 PRO A C 1
ATOM 912 O O . PRO A 1 110 ? -5.553 7.407 -42.754 1.00 62.44 110 PRO A O 1
ATOM 915 N N . LYS A 1 111 ? -6.327 9.359 -43.580 1.00 58.34 111 LYS A N 1
ATOM 916 C CA . LYS A 1 111 ? -6.685 9.977 -42.301 1.00 58.34 111 LYS A CA 1
ATOM 917 C C . LYS A 1 111 ? -7.879 9.211 -41.732 1.00 58.34 111 LYS A C 1
ATOM 919 O O . LYS A 1 111 ? -9.022 9.524 -42.044 1.00 58.34 111 LYS A O 1
ATOM 924 N N . THR A 1 112 ? -7.624 8.204 -40.903 1.00 64.69 112 THR A N 1
ATOM 925 C CA . THR A 1 112 ? -8.656 7.591 -40.069 1.00 64.69 112 THR A CA 1
ATOM 926 C C . THR A 1 112 ? -9.178 8.672 -39.131 1.00 64.69 112 THR A C 1
ATOM 928 O O . THR A 1 112 ? -8.494 9.085 -38.192 1.00 64.69 112 THR A O 1
ATOM 931 N N . GLN A 1 113 ? -10.374 9.183 -39.432 1.00 60.78 113 GLN A N 1
ATOM 932 C CA . GLN A 1 113 ? -11.127 10.067 -38.555 1.00 60.78 113 GLN A CA 1
ATOM 933 C C . GLN A 1 113 ? -11.331 9.330 -37.235 1.00 60.78 113 GLN A C 1
ATOM 935 O O . GLN A 1 113 ? -12.154 8.426 -37.101 1.00 60.78 113 GLN A O 1
ATOM 940 N N . ARG A 1 114 ? -10.491 9.673 -36.261 1.00 61.75 114 ARG A N 1
ATOM 941 C CA . ARG A 1 114 ? -10.538 9.128 -34.914 1.00 61.75 114 ARG A CA 1
ATOM 942 C C . ARG A 1 114 ? -11.793 9.707 -34.271 1.00 61.75 114 ARG A C 1
ATOM 944 O O . ARG A 1 114 ? -11.760 10.816 -33.743 1.00 61.75 114 ARG A O 1
ATOM 951 N N . SER A 1 115 ? -12.903 8.983 -34.407 1.00 65.25 115 SER A N 1
ATOM 952 C CA . SER A 1 115 ? -14.154 9.248 -33.704 1.00 65.25 115 SER A CA 1
ATOM 953 C C . SER A 1 115 ? -13.818 9.530 -32.241 1.00 65.25 115 SER A C 1
ATOM 955 O O . SER A 1 115 ? -13.321 8.660 -31.520 1.00 65.25 115 SER A O 1
ATOM 957 N N . LYS A 1 116 ? -13.996 10.790 -31.824 1.00 66.44 116 LYS A N 1
ATOM 958 C CA . LYS A 1 116 ? -13.893 11.214 -30.427 1.00 66.44 116 LYS A CA 1
ATOM 959 C C . LYS A 1 116 ? -15.113 10.652 -29.702 1.00 66.44 116 LYS A C 1
ATOM 961 O O . LYS A 1 116 ? -16.031 11.389 -29.361 1.00 66.44 116 LYS A O 1
ATOM 966 N N . GLN A 1 117 ? -15.133 9.343 -29.471 1.00 65.12 117 GLN A N 1
ATOM 967 C CA . GLN A 1 117 ? -16.001 8.769 -28.458 1.00 65.12 117 GLN A CA 1
ATOM 968 C C . GLN A 1 117 ? -15.524 9.325 -27.121 1.00 65.12 117 GLN A C 1
ATOM 970 O O . GLN A 1 117 ? -14.518 8.894 -26.555 1.00 65.12 117 GLN A O 1
ATOM 975 N N . THR A 1 118 ? -16.222 10.354 -26.651 1.00 68.25 118 THR A N 1
ATOM 976 C CA . THR A 1 118 ? -16.122 10.830 -25.281 1.00 68.25 118 THR A CA 1
ATOM 977 C C . THR A 1 118 ? -16.467 9.641 -24.397 1.00 68.25 118 THR A C 1
ATOM 979 O O . THR A 1 118 ? -17.604 9.173 -24.358 1.00 68.25 118 THR A O 1
ATOM 982 N N . ALA A 1 119 ? -15.444 9.072 -23.759 1.00 70.81 119 ALA A N 1
ATOM 983 C CA . ALA A 1 119 ? -15.605 7.937 -22.872 1.00 70.81 119 ALA A CA 1
ATOM 984 C C . ALA A 1 119 ? -16.497 8.375 -21.705 1.00 70.81 119 ALA A C 1
ATOM 986 O O . ALA A 1 119 ? -16.023 8.962 -20.732 1.00 70.81 119 ALA A O 1
ATOM 987 N N . ARG A 1 120 ? -17.809 8.138 -21.824 1.00 77.44 120 ARG A N 1
ATOM 988 C CA . ARG A 1 120 ? -18.756 8.292 -20.723 1.00 77.44 120 ARG A CA 1
ATOM 989 C C . ARG A 1 120 ? -18.235 7.412 -19.595 1.00 77.44 120 ARG A C 1
ATOM 991 O O . ARG A 1 120 ? -18.208 6.189 -19.716 1.00 77.44 120 ARG A O 1
ATOM 998 N N . SER A 1 121 ? -17.751 8.051 -18.534 1.00 80.06 121 SER A N 1
ATOM 999 C CA . SER A 1 121 ? -17.233 7.375 -17.349 1.00 80.06 121 SER A CA 1
ATOM 1000 C C . SER A 1 121 ? -18.351 6.516 -16.768 1.00 80.06 121 SER A C 1
ATOM 1002 O O . SER A 1 121 ? -19.284 7.026 -16.148 1.00 80.06 121 SER A O 1
ATOM 1004 N N . LYS A 1 122 ? -18.308 5.208 -17.037 1.00 86.12 122 LYS A N 1
ATOM 1005 C CA . LYS A 1 122 ? -19.301 4.268 -16.524 1.00 86.12 122 LYS A CA 1
ATOM 1006 C C . LYS A 1 122 ? -19.168 4.253 -15.003 1.00 86.12 122 LYS A C 1
ATOM 1008 O O . LYS A 1 122 ? -18.124 3.876 -14.469 1.00 86.12 122 LYS A O 1
ATOM 1013 N N . LYS A 1 123 ? -20.216 4.701 -14.308 1.00 92.12 123 LYS A N 1
ATOM 1014 C CA . LYS A 1 123 ? -20.291 4.669 -12.845 1.00 92.12 123 LYS A CA 1
ATOM 1015 C C . LYS A 1 123 ? -20.162 3.207 -12.406 1.00 92.12 123 LYS A C 1
ATOM 1017 O O . LYS A 1 123 ? -20.977 2.373 -12.786 1.00 92.12 123 LYS A O 1
ATOM 1022 N N . ILE A 1 124 ? -19.098 2.891 -11.672 1.00 93.06 124 ILE A N 1
ATOM 1023 C CA . ILE A 1 124 ? -18.854 1.539 -11.151 1.00 93.06 124 ILE A CA 1
ATOM 1024 C C . ILE A 1 124 ? -19.909 1.259 -10.074 1.00 93.06 124 ILE A C 1
ATOM 1026 O O . ILE A 1 124 ? -20.141 2.120 -9.219 1.00 93.06 124 ILE A O 1
ATOM 1030 N N . SER A 1 125 ? -20.546 0.085 -10.112 1.00 96.88 125 SER A N 1
ATOM 1031 C CA . SER A 1 125 ? -21.518 -0.310 -9.086 1.00 96.88 125 SER A CA 1
ATOM 1032 C C . SER A 1 125 ? -20.845 -0.481 -7.721 1.00 96.88 125 SER A C 1
ATOM 1034 O O . SER A 1 125 ? -19.630 -0.690 -7.612 1.00 96.88 125 SER A O 1
ATOM 1036 N N . LYS A 1 126 ? -21.628 -0.381 -6.645 1.00 96.56 126 LYS A N 1
ATOM 1037 C CA . LYS A 1 126 ? -21.113 -0.510 -5.275 1.00 96.56 126 LYS A CA 1
ATOM 1038 C C . LYS A 1 126 ? -20.539 -1.910 -5.039 1.00 96.56 126 LYS A C 1
ATOM 1040 O O . LYS A 1 126 ? -19.487 -2.053 -4.418 1.00 96.56 126 LYS A O 1
ATOM 1045 N N . GLU A 1 127 ? -21.184 -2.923 -5.598 1.00 97.44 127 GLU A N 1
ATOM 1046 C CA . GLU A 1 127 ? -20.815 -4.333 -5.512 1.00 97.44 127 GLU A CA 1
ATOM 1047 C C . GLU A 1 127 ? -19.479 -4.580 -6.218 1.00 97.44 127 GLU A C 1
ATOM 1049 O O . GLU A 1 127 ? -18.579 -5.215 -5.660 1.00 97.44 127 GLU A O 1
ATOM 1054 N N . GLU A 1 128 ? -19.298 -4.013 -7.417 1.00 97.06 128 GLU A N 1
ATOM 1055 C CA . GLU A 1 128 ? -18.041 -4.126 -8.154 1.00 97.06 128 GLU A CA 1
ATOM 1056 C C . GLU A 1 128 ? -16.906 -3.388 -7.434 1.00 97.06 128 GLU A C 1
ATOM 1058 O O . GLU A 1 128 ? -15.781 -3.894 -7.367 1.00 97.06 128 GLU A O 1
ATOM 1063 N N . LEU A 1 129 ? -17.188 -2.226 -6.833 1.00 96.81 129 LEU A N 1
ATOM 1064 C CA . LEU A 1 129 ? -16.211 -1.519 -6.011 1.00 96.81 129 LEU A CA 1
ATOM 1065 C C . LEU A 1 129 ? -15.769 -2.383 -4.826 1.00 96.81 129 LEU A C 1
ATOM 1067 O O . LEU A 1 129 ? -14.569 -2.564 -4.634 1.00 96.81 129 LEU A O 1
ATOM 1071 N N . ILE A 1 130 ? -16.704 -2.966 -4.073 1.00 97.44 130 ILE A N 1
ATOM 1072 C CA . ILE A 1 130 ? -16.388 -3.844 -2.936 1.00 97.44 130 ILE A CA 1
ATOM 1073 C C . ILE A 1 130 ? -15.568 -5.052 -3.399 1.00 97.44 130 ILE A C 1
ATOM 1075 O O . ILE A 1 130 ? -14.559 -5.378 -2.773 1.00 97.44 130 ILE A O 1
ATOM 1079 N N . LYS A 1 131 ? -15.935 -5.683 -4.523 1.00 97.81 131 LYS A N 1
ATOM 1080 C CA . LYS A 1 131 ? -15.168 -6.790 -5.115 1.00 97.81 131 LYS A CA 1
ATOM 1081 C C . LYS A 1 131 ? -13.731 -6.369 -5.437 1.00 97.81 131 LYS A C 1
ATOM 1083 O O . LYS A 1 131 ? -12.790 -7.100 -5.127 1.00 97.81 131 LYS A O 1
ATOM 1088 N N . ARG A 1 132 ? -13.540 -5.167 -5.994 1.00 97.44 132 ARG A N 1
ATOM 1089 C CA . ARG A 1 132 ? -12.206 -4.604 -6.251 1.00 97.44 132 ARG A CA 1
ATOM 1090 C C . ARG A 1 132 ? -11.428 -4.361 -4.958 1.00 97.44 132 ARG A C 1
ATOM 1092 O O . ARG A 1 132 ? -10.265 -4.749 -4.911 1.00 97.44 132 ARG A O 1
ATOM 1099 N N . LEU A 1 133 ? -12.038 -3.789 -3.919 1.00 97.75 133 LEU A N 1
ATOM 1100 C CA . LEU A 1 133 ? -11.366 -3.561 -2.630 1.00 97.75 133 LEU A CA 1
ATOM 1101 C C . LEU A 1 133 ? -10.942 -4.885 -1.977 1.00 97.75 133 LEU A C 1
ATOM 1103 O O . LEU A 1 133 ? -9.791 -5.021 -1.574 1.00 97.75 133 LEU A O 1
ATOM 1107 N N . LYS A 1 134 ? -11.822 -5.897 -1.973 1.00 97.12 134 LYS A N 1
ATOM 1108 C CA . LYS A 1 134 ? -11.509 -7.245 -1.468 1.00 97.12 134 LYS A CA 1
ATOM 1109 C C . LYS A 1 134 ? -10.327 -7.884 -2.204 1.00 97.12 134 LYS A C 1
ATOM 1111 O O . LYS A 1 134 ? -9.484 -8.510 -1.573 1.00 97.12 134 LYS A O 1
ATOM 1116 N N . SER A 1 135 ? -10.217 -7.674 -3.519 1.00 97.25 135 SER A N 1
ATOM 1117 C CA . SER A 1 135 ? -9.107 -8.214 -4.324 1.00 97.25 135 SER A CA 1
ATOM 1118 C C . SER A 1 135 ? -7.730 -7.599 -4.023 1.00 97.25 135 SER A C 1
ATOM 1120 O O . SER A 1 135 ? -6.720 -8.123 -4.490 1.00 97.25 135 SER A O 1
ATOM 1122 N N . MET A 1 136 ? -7.686 -6.494 -3.267 1.00 97.81 136 MET A N 1
ATOM 1123 C CA . MET A 1 136 ? -6.453 -5.807 -2.864 1.00 97.81 136 MET A CA 1
ATOM 1124 C C . MET A 1 136 ? -5.947 -6.240 -1.483 1.00 97.81 136 MET A C 1
ATOM 1126 O O . MET A 1 136 ? -4.953 -5.691 -1.023 1.00 97.81 136 MET A O 1
ATOM 1130 N N . LYS A 1 137 ? -6.614 -7.194 -0.819 1.00 97.50 137 LYS A N 1
ATOM 1131 C CA . LYS A 1 137 ? -6.199 -7.703 0.492 1.00 97.50 137 LYS A CA 1
ATOM 1132 C C . LYS A 1 137 ? -4.865 -8.470 0.380 1.00 97.50 137 LYS A C 1
ATOM 1134 O O . LYS A 1 137 ? -4.797 -9.404 -0.428 1.00 97.50 137 LYS A O 1
ATOM 1139 N N . PRO A 1 138 ? -3.830 -8.116 1.167 1.00 96.94 138 PRO A N 1
ATOM 1140 C CA . PRO A 1 138 ? -2.617 -8.919 1.305 1.00 96.94 138 PRO A CA 1
ATOM 1141 C C . PRO A 1 138 ? -2.929 -10.359 1.727 1.00 96.94 138 PRO A C 1
ATOM 1143 O O . PRO A 1 138 ? -3.871 -10.602 2.484 1.00 96.94 138 PRO A O 1
ATOM 1146 N N . LYS A 1 139 ? -2.139 -11.328 1.252 1.00 95.88 139 LYS A N 1
ATOM 1147 C CA . LYS A 1 139 ? -2.217 -12.704 1.756 1.00 95.88 139 LYS A CA 1
ATOM 1148 C C . LYS A 1 139 ? -1.377 -12.795 3.031 1.00 95.88 139 LYS A C 1
ATOM 1150 O O . LYS A 1 139 ? -0.195 -13.111 2.957 1.00 95.88 139 LYS A O 1
ATOM 1155 N N . ALA A 1 140 ? -1.984 -12.473 4.164 1.00 92.12 140 ALA A N 1
ATOM 1156 C CA . ALA A 1 140 ? -1.415 -12.646 5.497 1.00 92.12 140 ALA A CA 1
ATOM 1157 C C . ALA A 1 140 ? -2.420 -13.410 6.372 1.00 92.12 140 ALA A C 1
ATOM 1159 O O . ALA A 1 140 ? -3.625 -13.347 6.110 1.00 92.12 140 ALA A O 1
ATOM 1160 N N . GLY A 1 141 ? -1.929 -14.152 7.370 1.00 91.19 141 GLY A N 1
ATOM 1161 C CA . GLY A 1 141 ? -2.789 -14.865 8.322 1.00 91.19 141 GLY A CA 1
ATOM 1162 C C . GLY A 1 141 ? -3.564 -13.887 9.205 1.00 91.19 141 GLY A C 1
ATOM 1163 O O . GLY A 1 141 ? -4.792 -13.882 9.201 1.00 91.19 141 GLY A O 1
ATOM 1164 N N . VAL A 1 142 ? -2.835 -13.000 9.884 1.00 94.75 142 VAL A N 1
ATOM 1165 C CA . VAL A 1 142 ? -3.385 -11.853 10.617 1.00 94.75 142 VAL A CA 1
ATOM 1166 C C . VAL A 1 142 ? -3.052 -10.594 9.828 1.00 94.75 142 VAL A C 1
ATOM 1168 O O . VAL A 1 142 ? -1.911 -10.418 9.410 1.00 94.75 142 VAL A O 1
ATOM 1171 N N . LEU A 1 143 ? -4.054 -9.751 9.573 1.00 96.44 143 LEU A N 1
ATOM 1172 C CA . LEU A 1 143 ? -3.871 -8.521 8.811 1.00 96.44 143 LEU A CA 1
ATOM 1173 C C . LEU A 1 143 ? -3.429 -7.409 9.764 1.00 96.44 143 LEU A C 1
ATOM 1175 O O . LEU A 1 143 ? -4.171 -7.023 10.663 1.00 96.44 143 LEU A O 1
ATOM 1179 N N . SER A 1 144 ? -2.243 -6.870 9.534 1.00 97.31 144 SER A N 1
ATOM 1180 C CA . SER A 1 144 ? -1.719 -5.713 10.252 1.00 97.31 144 SER A CA 1
ATOM 1181 C C . SER A 1 144 ? -1.696 -4.488 9.340 1.00 97.31 144 SER A C 1
ATOM 1183 O O . SER A 1 144 ? -1.788 -4.583 8.111 1.00 97.31 144 SER A O 1
ATOM 1185 N N . LEU A 1 145 ? -1.537 -3.297 9.923 1.00 97.25 145 LEU A N 1
ATOM 1186 C CA . LEU A 1 145 ? -1.318 -2.086 9.126 1.00 97.25 145 LEU A CA 1
ATOM 1187 C C . LEU A 1 145 ? 0.000 -2.159 8.330 1.00 97.25 145 LEU A C 1
ATOM 1189 O O . LEU A 1 145 ? 0.148 -1.484 7.310 1.00 97.25 145 LEU A O 1
ATOM 1193 N N . GLU A 1 146 ? 0.951 -2.983 8.773 1.00 96.94 146 GLU A N 1
ATOM 1194 C CA . GLU A 1 146 ? 2.255 -3.142 8.131 1.00 96.94 146 GLU A CA 1
ATOM 1195 C C . GLU A 1 146 ? 2.169 -3.856 6.785 1.00 96.94 146 GLU A C 1
ATOM 1197 O O . GLU A 1 146 ? 2.888 -3.487 5.859 1.00 96.94 146 GLU A O 1
ATOM 1202 N N . ASP A 1 147 ? 1.220 -4.779 6.628 1.00 97.75 147 ASP A N 1
ATOM 1203 C CA . ASP A 1 147 ? 1.003 -5.516 5.376 1.00 97.75 147 ASP A CA 1
ATOM 1204 C C . ASP A 1 147 ? 0.543 -4.609 4.220 1.00 97.75 147 ASP A C 1
ATOM 1206 O O . ASP A 1 147 ? 0.603 -4.982 3.045 1.00 97.75 147 ASP A O 1
ATOM 1210 N N . PHE A 1 148 ? 0.084 -3.395 4.542 1.00 98.00 148 PHE A N 1
ATOM 1211 C CA . PHE A 1 148 ? -0.311 -2.377 3.571 1.00 98.00 148 PHE A CA 1
ATOM 1212 C C . PHE A 1 148 ? 0.798 -1.370 3.244 1.00 98.00 148 PHE A C 1
ATOM 1214 O O . PHE A 1 148 ? 0.605 -0.547 2.340 1.00 98.00 148 PHE A O 1
ATOM 1221 N N . LYS A 1 149 ? 1.935 -1.410 3.948 1.00 98.25 149 LYS A N 1
ATOM 1222 C CA . LYS A 1 149 ? 3.098 -0.564 3.659 1.00 98.25 149 LYS A CA 1
ATOM 1223 C C . LYS A 1 149 ? 3.790 -1.058 2.392 1.00 98.25 149 LYS A C 1
ATOM 1225 O O . LYS A 1 149 ? 3.822 -2.254 2.109 1.00 98.25 149 LYS A O 1
ATOM 1230 N N . CYS A 1 150 ? 4.358 -0.134 1.624 1.00 98.44 150 CYS A N 1
ATOM 1231 C CA . CYS A 1 150 ? 5.184 -0.494 0.481 1.00 98.44 150 CYS A CA 1
ATOM 1232 C C . CYS A 1 150 ? 6.366 -1.368 0.931 1.00 98.44 150 CYS A C 1
ATOM 1234 O O . CYS A 1 150 ? 7.090 -0.997 1.850 1.00 98.44 150 CYS A O 1
ATOM 1236 N N . ILE A 1 151 ? 6.605 -2.483 0.240 1.00 97.81 151 ILE A N 1
ATOM 1237 C CA . ILE A 1 151 ? 7.696 -3.421 0.559 1.00 97.81 151 ILE A CA 1
ATOM 1238 C C . ILE A 1 151 ? 9.109 -2.855 0.355 1.00 97.81 151 ILE A C 1
ATOM 1240 O O . ILE A 1 151 ? 10.066 -3.477 0.801 1.00 97.81 151 ILE A O 1
ATOM 1244 N N . PHE A 1 152 ? 9.260 -1.722 -0.338 1.00 98.06 152 PHE A N 1
ATOM 1245 C CA . PHE A 1 152 ? 10.569 -1.117 -0.608 1.00 98.06 152 PHE A CA 1
ATOM 1246 C C . PHE A 1 152 ? 10.855 0.084 0.295 1.00 98.06 152 PHE A C 1
ATOM 1248 O O . PHE A 1 152 ? 11.915 0.142 0.911 1.00 98.06 152 PHE A O 1
ATOM 1255 N N . CYS A 1 153 ? 9.923 1.037 0.397 1.00 97.69 153 CYS A N 1
ATOM 1256 C CA . CYS A 1 153 ? 10.115 2.225 1.234 1.00 97.69 153 CYS A CA 1
ATOM 1257 C C . CYS A 1 153 ? 9.546 2.096 2.657 1.00 97.69 153 CYS A C 1
ATOM 1259 O O . CYS A 1 153 ? 9.746 3.000 3.463 1.00 97.69 153 CYS A O 1
ATOM 1261 N N . PHE A 1 154 ? 8.827 1.012 2.972 1.00 97.62 154 PHE A N 1
ATOM 1262 C CA . PHE A 1 154 ? 8.187 0.759 4.274 1.00 97.62 154 PHE A CA 1
ATOM 1263 C C . PHE A 1 154 ? 7.224 1.861 4.743 1.00 97.62 154 PHE A C 1
ATOM 1265 O O . PHE A 1 154 ? 6.898 1.961 5.926 1.00 97.62 154 PHE A O 1
ATOM 1272 N N . GLN A 1 155 ? 6.725 2.679 3.816 1.00 98.00 155 GLN A N 1
ATOM 1273 C CA . GLN A 1 155 ? 5.742 3.722 4.092 1.00 98.00 155 GLN A CA 1
ATOM 1274 C C . GLN A 1 155 ? 4.349 3.284 3.644 1.00 98.00 155 GLN A C 1
ATOM 1276 O O . GLN A 1 155 ? 4.181 2.548 2.667 1.00 98.00 155 GLN A O 1
ATOM 1281 N N . LEU A 1 156 ? 3.338 3.742 4.380 1.00 98.06 156 LEU A N 1
ATOM 1282 C CA . LEU A 1 156 ? 1.945 3.563 3.998 1.00 98.06 156 LEU A CA 1
ATOM 1283 C C . LEU A 1 156 ? 1.614 4.559 2.874 1.00 98.06 156 LEU A C 1
ATOM 1285 O O . LEU A 1 156 ? 1.870 5.747 3.065 1.00 98.06 156 LEU A O 1
ATOM 1289 N N . PRO A 1 157 ? 1.023 4.124 1.745 1.00 97.56 157 PRO A N 1
ATOM 1290 C CA . PRO A 1 157 ? 0.695 5.034 0.654 1.00 97.56 157 PRO A CA 1
ATOM 1291 C C . PRO A 1 157 ? -0.188 6.195 1.119 1.00 97.56 157 PRO A C 1
ATOM 1293 O O . PRO A 1 157 ? -1.263 5.976 1.692 1.00 97.56 157 PRO A O 1
ATOM 1296 N N . SER A 1 158 ? 0.248 7.422 0.849 1.00 97.12 158 SER A N 1
ATOM 1297 C CA . SER A 1 158 ? -0.360 8.644 1.374 1.00 97.12 158 SER A CA 1
ATOM 1298 C C . SER A 1 158 ? -0.817 9.576 0.238 1.00 97.12 158 SER A C 1
ATOM 1300 O O . SER A 1 158 ? -0.371 9.506 -0.909 1.00 97.12 158 SER A O 1
ATOM 1302 N N . LEU A 1 159 ? -1.790 10.444 0.522 1.00 96.38 159 LEU A N 1
ATOM 1303 C CA . LEU A 1 159 ? -2.185 11.531 -0.379 1.00 96.38 159 LEU A CA 1
ATOM 1304 C C . LEU A 1 159 ? -1.950 12.850 0.360 1.00 96.38 159 LEU A C 1
ATOM 1306 O O . LEU A 1 159 ? -2.393 12.946 1.504 1.00 96.38 159 LEU A O 1
ATOM 1310 N N . PRO A 1 160 ? -1.343 13.867 -0.280 1.00 96.69 160 PR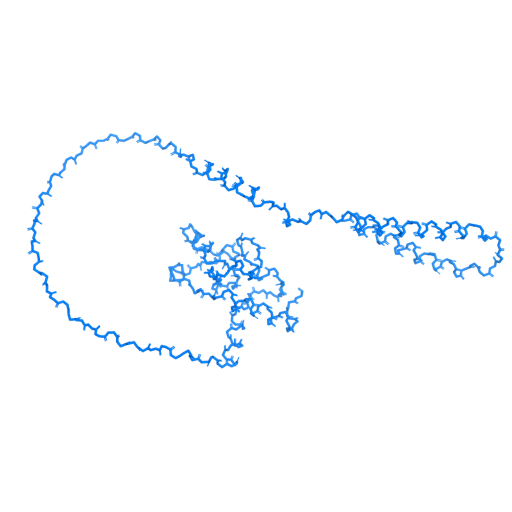O A N 1
ATOM 1311 C CA . PRO A 1 160 ? -1.117 14.012 -1.725 1.00 96.69 160 PRO A CA 1
ATOM 1312 C C . PRO A 1 160 ? 0.211 13.452 -2.268 1.00 96.69 160 PRO A C 1
ATOM 1314 O O . PRO A 1 160 ? 0.375 13.448 -3.486 1.00 96.69 160 PRO A O 1
ATOM 1317 N N . GLU A 1 161 ? 1.120 12.986 -1.414 1.00 97.12 161 GLU A N 1
ATOM 1318 C CA . GLU A 1 161 ? 2.514 12.665 -1.767 1.00 97.12 161 GLU A CA 1
ATOM 1319 C C . GLU A 1 161 ? 2.632 11.607 -2.874 1.00 97.12 161 GLU A C 1
ATOM 1321 O O . GLU A 1 161 ? 3.319 11.822 -3.871 1.00 97.12 161 GLU A O 1
ATOM 1326 N N . ASP A 1 162 ? 1.871 10.513 -2.781 1.00 97.12 162 ASP A N 1
ATOM 1327 C CA . ASP A 1 162 ? 1.932 9.412 -3.751 1.00 97.12 162 ASP A CA 1
ATOM 1328 C C . ASP A 1 162 ? 0.915 9.558 -4.896 1.00 97.12 162 ASP A C 1
ATOM 1330 O O . ASP A 1 162 ? 0.553 8.587 -5.583 1.00 97.12 162 ASP A O 1
ATOM 1334 N N . LYS A 1 163 ? 0.395 10.771 -5.124 1.00 96.19 163 LYS A N 1
ATOM 1335 C CA . LYS A 1 163 ? -0.559 11.038 -6.205 1.00 96.19 163 LYS A CA 1
ATOM 1336 C C . LYS A 1 163 ? 0.125 10.843 -7.562 1.00 96.19 163 LYS A C 1
ATOM 1338 O O . LYS A 1 163 ? 0.941 11.646 -7.989 1.00 96.19 163 LYS A O 1
ATOM 1343 N N . GLY A 1 164 ? -0.288 9.801 -8.282 1.00 95.31 164 GLY A N 1
ATOM 1344 C CA . GLY A 1 164 ? 0.192 9.504 -9.638 1.00 95.31 164 GLY A CA 1
ATOM 1345 C C . GLY A 1 164 ? 1.306 8.458 -9.709 1.00 95.31 164 GLY A C 1
ATOM 1346 O O . GLY A 1 164 ? 1.541 7.944 -10.796 1.00 95.31 164 GLY A O 1
ATOM 1347 N N . ARG A 1 165 ? 1.914 8.067 -8.577 1.00 97.25 165 ARG A N 1
ATOM 1348 C CA . ARG A 1 165 ? 2.885 6.955 -8.533 1.00 97.25 165 ARG A CA 1
ATOM 1349 C C . ARG A 1 165 ? 2.216 5.622 -8.864 1.00 97.25 165 ARG A C 1
ATOM 1351 O O . ARG A 1 165 ? 2.692 4.869 -9.705 1.00 97.25 165 ARG A O 1
ATOM 1358 N N . GLY A 1 166 ? 1.054 5.381 -8.253 1.00 97.94 166 GLY A N 1
ATOM 1359 C CA . GLY A 1 166 ? 0.321 4.126 -8.384 1.00 97.94 166 GLY A CA 1
ATOM 1360 C C . GLY A 1 166 ? 0.959 2.984 -7.590 1.00 97.94 166 GLY A C 1
ATOM 1361 O O . GLY A 1 166 ? 2.128 3.029 -7.217 1.00 97.94 166 GLY A O 1
ATOM 1362 N N . ILE A 1 167 ? 0.154 1.961 -7.319 1.00 98.50 167 ILE A N 1
ATOM 1363 C CA . ILE A 1 167 ? 0.513 0.811 -6.490 1.00 98.50 167 ILE A CA 1
ATOM 1364 C C . ILE A 1 167 ? 0.451 -0.455 -7.335 1.00 98.50 167 ILE A C 1
ATOM 1366 O O . ILE A 1 167 ? -0.508 -0.671 -8.078 1.00 98.50 167 ILE A O 1
ATOM 1370 N N . VAL A 1 168 ? 1.458 -1.307 -7.210 1.00 98.50 168 VAL A N 1
ATOM 1371 C CA . VAL A 1 168 ? 1.511 -2.639 -7.811 1.00 98.50 168 VAL A CA 1
ATOM 1372 C C . VAL A 1 168 ? 1.431 -3.664 -6.686 1.00 98.50 168 VAL A C 1
ATOM 1374 O O . VAL A 1 168 ? 2.143 -3.549 -5.696 1.00 98.50 168 VAL A O 1
ATOM 1377 N N . LEU A 1 169 ? 0.560 -4.666 -6.826 1.00 98.56 169 LEU A N 1
ATOM 1378 C CA . LEU A 1 169 ? 0.462 -5.770 -5.867 1.00 98.56 169 LEU A CA 1
ATOM 1379 C C . LEU A 1 169 ? 1.160 -7.002 -6.421 1.00 98.56 169 LEU A C 1
ATOM 1381 O O . LEU A 1 169 ? 0.908 -7.381 -7.567 1.00 98.56 169 LEU A O 1
ATOM 1385 N N . CYS A 1 170 ? 1.961 -7.672 -5.595 1.00 98.44 170 CYS A N 1
ATOM 1386 C CA . CYS A 1 170 ? 2.542 -8.960 -5.963 1.00 98.44 170 CYS A CA 1
ATOM 1387 C C . CYS A 1 170 ? 1.437 -9.965 -6.366 1.00 98.44 170 CYS A C 1
ATOM 1389 O O . CYS A 1 170 ? 0.433 -10.089 -5.656 1.00 98.44 170 CYS A O 1
ATOM 1391 N N . PRO A 1 171 ? 1.578 -10.716 -7.475 1.00 98.12 171 PRO A N 1
ATOM 1392 C CA . PRO A 1 171 ? 0.578 -11.702 -7.881 1.00 98.12 171 PRO A CA 1
ATOM 1393 C C . PRO A 1 171 ? 0.402 -12.815 -6.838 1.00 98.12 171 PRO A C 1
ATOM 1395 O O . PRO A 1 171 ? -0.732 -13.246 -6.607 1.00 98.12 171 PRO A O 1
ATOM 1398 N N . SER A 1 172 ? 1.493 -13.208 -6.175 1.00 98.00 172 SER A N 1
ATOM 1399 C CA . SER A 1 172 ? 1.541 -14.308 -5.212 1.00 98.00 172 SER A CA 1
ATOM 1400 C C . SER A 1 172 ? 1.073 -13.877 -3.826 1.00 98.00 172 SER A C 1
ATOM 1402 O O . SER A 1 172 ? 0.027 -14.349 -3.390 1.00 98.00 172 SER A O 1
ATOM 1404 N N . CYS A 1 173 ? 1.781 -12.957 -3.157 1.00 97.75 173 CYS A N 1
ATOM 1405 C CA . CYS A 1 173 ? 1.509 -12.571 -1.762 1.00 97.75 173 CYS A CA 1
ATOM 1406 C C . CYS A 1 173 ? 0.643 -11.311 -1.596 1.00 97.75 173 CYS A C 1
ATOM 1408 O O . CYS A 1 173 ? 0.297 -10.951 -0.473 1.00 97.75 173 CYS A O 1
ATOM 1410 N N . LYS A 1 174 ? 0.298 -10.619 -2.692 1.00 98.19 174 LYS A N 1
ATOM 1411 C CA . LYS A 1 174 ? -0.520 -9.390 -2.696 1.00 98.19 174 LYS A CA 1
ATOM 1412 C C . LYS A 1 174 ? 0.037 -8.209 -1.887 1.00 98.19 174 LYS A C 1
ATOM 1414 O O . LYS A 1 174 ? -0.673 -7.222 -1.740 1.00 98.19 174 LYS A O 1
ATOM 1419 N N . HIS A 1 175 ? 1.291 -8.254 -1.439 1.00 98.12 175 HIS A N 1
ATOM 1420 C CA . HIS A 1 175 ? 1.925 -7.100 -0.801 1.00 98.12 175 HIS A CA 1
ATOM 1421 C C . HIS A 1 175 ? 2.132 -5.950 -1.802 1.00 98.12 175 HIS A C 1
ATOM 1423 O O . HIS A 1 175 ? 2.427 -6.219 -2.978 1.00 98.12 175 HIS A O 1
ATOM 1429 N N . PRO A 1 176 ? 1.972 -4.690 -1.361 1.00 98.50 176 PRO A N 1
ATOM 1430 C CA . PRO A 1 176 ? 2.056 -3.532 -2.233 1.00 98.50 176 PRO A CA 1
ATOM 1431 C C . PRO A 1 176 ? 3.484 -3.030 -2.434 1.00 98.50 176 PRO A C 1
ATOM 1433 O O . PRO A 1 176 ? 4.335 -3.093 -1.552 1.00 98.50 176 PRO A O 1
ATOM 1436 N N . ALA A 1 177 ? 3.708 -2.443 -3.600 1.00 98.56 177 ALA A N 1
ATOM 1437 C CA . ALA A 1 177 ? 4.886 -1.663 -3.931 1.00 98.56 177 ALA A CA 1
ATOM 1438 C C . ALA A 1 177 ? 4.475 -0.408 -4.706 1.00 98.56 177 ALA A C 1
ATOM 1440 O O . ALA A 1 177 ? 3.500 -0.452 -5.466 1.00 98.56 177 ALA A O 1
ATOM 1441 N N . HIS A 1 178 ? 5.219 0.690 -4.580 1.00 98.75 178 HIS A N 1
ATOM 1442 C CA . HIS A 1 178 ? 5.069 1.792 -5.527 1.00 98.75 178 HIS A CA 1
ATOM 1443 C C . HIS A 1 178 ? 5.507 1.345 -6.925 1.00 98.75 178 HIS A C 1
ATOM 1445 O O . HIS A 1 178 ? 6.426 0.539 -7.081 1.00 98.75 178 HIS A O 1
ATOM 1451 N N . ALA A 1 179 ? 4.803 1.810 -7.960 1.00 98.50 179 ALA A N 1
ATOM 1452 C CA . ALA A 1 179 ? 5.014 1.300 -9.313 1.00 98.50 179 ALA A CA 1
ATOM 1453 C C . ALA A 1 179 ? 6.409 1.623 -9.879 1.00 98.50 179 ALA A C 1
ATOM 1455 O O . ALA A 1 179 ? 6.927 0.852 -10.684 1.00 98.50 179 ALA A O 1
ATOM 1456 N N . ASP A 1 180 ? 7.001 2.745 -9.477 1.00 98.25 180 ASP A N 1
ATOM 1457 C CA . ASP A 1 180 ? 8.377 3.147 -9.784 1.00 98.25 180 ASP A CA 1
ATOM 1458 C C . ASP A 1 180 ? 9.396 2.204 -9.126 1.00 98.25 180 ASP A C 1
ATOM 1460 O O . ASP A 1 180 ? 10.182 1.573 -9.831 1.00 98.25 180 ASP A O 1
ATOM 1464 N N . GLU A 1 181 ? 9.301 2.013 -7.809 1.00 98.38 181 GLU A N 1
ATOM 1465 C CA . GLU A 1 181 ? 10.183 1.130 -7.031 1.00 98.38 181 GLU A CA 1
ATOM 1466 C C . GLU A 1 181 ? 10.091 -0.327 -7.516 1.00 98.38 181 GLU A C 1
ATOM 1468 O O . GLU A 1 181 ? 11.100 -1.008 -7.702 1.00 98.38 181 GLU A O 1
ATOM 1473 N N . PHE A 1 182 ? 8.875 -0.794 -7.816 1.00 98.31 182 PHE A N 1
ATOM 1474 C CA . PHE A 1 182 ? 8.649 -2.123 -8.380 1.00 98.31 182 PHE A CA 1
ATOM 1475 C C . PHE A 1 182 ? 9.305 -2.291 -9.756 1.00 98.31 182 PHE A C 1
ATOM 1477 O O . PHE A 1 182 ? 9.917 -3.324 -10.033 1.00 98.31 182 PHE A O 1
ATOM 1484 N N . ARG A 1 183 ? 9.200 -1.287 -10.637 1.00 98.12 183 ARG A N 1
ATOM 1485 C CA . ARG A 1 183 ? 9.843 -1.331 -11.959 1.00 98.12 183 ARG A CA 1
ATOM 1486 C C . ARG A 1 183 ? 11.355 -1.403 -11.831 1.00 98.12 183 ARG A C 1
ATOM 1488 O O . ARG A 1 183 ? 11.960 -2.224 -12.514 1.00 98.12 183 ARG A O 1
ATOM 1495 N N . ASP A 1 184 ? 11.944 -0.602 -10.951 1.00 98.12 184 ASP A N 1
ATOM 1496 C CA . ASP A 1 184 ? 13.386 -0.623 -10.721 1.00 98.12 184 ASP A CA 1
ATOM 1497 C C . ASP A 1 184 ? 13.849 -1.976 -10.163 1.00 98.12 184 ASP A C 1
ATOM 1499 O O . ASP A 1 184 ? 14.811 -2.547 -10.676 1.00 98.12 184 ASP A O 1
ATOM 1503 N N . TRP A 1 185 ? 13.107 -2.560 -9.216 1.00 98.00 185 TRP A N 1
ATOM 1504 C CA . TRP A 1 185 ? 13.381 -3.906 -8.703 1.00 98.00 185 TRP A CA 1
ATOM 1505 C C . TRP A 1 185 ? 13.329 -4.979 -9.801 1.00 98.00 185 TRP A C 1
ATOM 1507 O O . TRP A 1 185 ? 14.254 -5.780 -9.951 1.00 98.00 185 TRP A O 1
ATOM 1517 N N . THR A 1 186 ? 12.273 -4.973 -10.622 1.00 97.81 186 THR A N 1
ATOM 1518 C CA . THR A 1 186 ? 12.073 -5.998 -11.665 1.00 97.81 186 THR A CA 1
ATOM 1519 C C . THR A 1 186 ? 13.070 -5.948 -12.825 1.00 97.81 186 THR A C 1
ATOM 1521 O O . THR A 1 186 ? 13.121 -6.897 -13.612 1.00 97.81 186 THR A O 1
ATOM 1524 N N . ARG A 1 187 ? 13.877 -4.882 -12.943 1.00 97.69 187 ARG A N 1
ATOM 1525 C CA . ARG A 1 187 ? 15.003 -4.836 -13.893 1.00 97.69 187 ARG A CA 1
ATOM 1526 C C . ARG A 1 187 ? 16.119 -5.796 -13.500 1.00 97.69 187 ARG A C 1
ATOM 1528 O O . ARG A 1 187 ? 16.749 -6.370 -14.382 1.00 97.69 187 ARG A O 1
ATOM 1535 N N . ASN A 1 188 ? 16.329 -5.971 -12.197 1.00 97.69 188 ASN A N 1
ATOM 1536 C CA . ASN A 1 188 ? 17.436 -6.753 -11.654 1.00 97.69 188 ASN A CA 1
ATOM 1537 C C . ASN A 1 188 ? 16.979 -8.114 -11.118 1.00 97.69 188 ASN A C 1
ATOM 1539 O O . ASN A 1 188 ? 17.758 -9.060 -11.122 1.00 97.69 188 ASN A O 1
ATOM 1543 N N . SER A 1 189 ? 15.722 -8.228 -10.677 1.00 97.75 189 SER A N 1
ATOM 1544 C CA . SER A 1 189 ? 15.183 -9.451 -10.082 1.00 97.75 189 SER A CA 1
ATOM 1545 C C . SER A 1 189 ? 13.930 -9.951 -10.799 1.00 97.75 189 SER A C 1
ATOM 1547 O O . SER A 1 189 ? 13.006 -9.204 -11.125 1.00 97.75 189 SER A O 1
ATOM 1549 N N . GLY A 1 190 ? 13.881 -11.265 -11.017 1.00 98.00 190 GLY A N 1
ATOM 1550 C CA . GLY A 1 190 ? 12.688 -11.976 -11.471 1.00 98.00 190 GLY A CA 1
ATOM 1551 C C . GLY A 1 190 ? 11.744 -12.387 -10.339 1.00 98.00 190 GLY A C 1
ATOM 1552 O O . GLY A 1 190 ? 10.733 -13.021 -10.627 1.00 98.00 190 GLY A O 1
ATOM 1553 N N . LEU A 1 191 ? 12.060 -12.063 -9.081 1.00 98.56 191 LEU A N 1
ATOM 1554 C CA . LEU A 1 191 ? 11.374 -12.557 -7.884 1.00 98.56 191 LEU A CA 1
ATOM 1555 C C . LEU A 1 191 ? 10.678 -11.420 -7.120 1.00 98.56 191 LEU A C 1
ATOM 1557 O O . LEU A 1 191 ? 11.030 -10.246 -7.250 1.00 98.56 191 LEU A O 1
ATOM 1561 N N . CYS A 1 192 ? 9.677 -11.754 -6.309 1.00 98.38 192 CYS A N 1
ATOM 1562 C CA . CYS A 1 192 ? 9.063 -10.805 -5.380 1.00 98.38 192 CYS A CA 1
ATOM 1563 C C . CYS A 1 192 ? 9.969 -10.571 -4.164 1.00 98.38 192 CYS A C 1
ATOM 1565 O O . CYS A 1 192 ? 10.292 -11.528 -3.481 1.00 98.38 192 CYS A O 1
ATOM 1567 N N . SER A 1 193 ? 10.273 -9.319 -3.813 1.00 97.12 193 SER A N 1
ATOM 1568 C CA . SER A 1 193 ? 11.151 -8.986 -2.674 1.00 97.12 193 SER A CA 1
ATOM 1569 C C . SER A 1 193 ? 10.639 -9.400 -1.287 1.00 97.12 193 SER A C 1
ATOM 1571 O O . SER A 1 193 ? 11.396 -9.347 -0.326 1.00 97.12 193 SER A O 1
ATOM 1573 N N . ARG A 1 194 ? 9.355 -9.763 -1.150 1.00 97.12 194 ARG A N 1
ATOM 1574 C CA . ARG A 1 194 ? 8.750 -10.145 0.140 1.00 97.12 194 ARG A CA 1
ATOM 1575 C C . ARG A 1 194 ? 8.589 -11.650 0.329 1.00 97.12 194 ARG A C 1
ATOM 1577 O O . ARG A 1 194 ? 8.620 -12.111 1.459 1.00 97.12 194 ARG A O 1
ATOM 1584 N N . CYS A 1 195 ? 8.299 -12.383 -0.742 1.00 97.69 195 CYS A N 1
ATOM 1585 C CA . CYS A 1 195 ? 7.949 -13.809 -0.666 1.00 97.69 195 CYS A CA 1
ATOM 1586 C C . CYS A 1 195 ? 8.780 -14.686 -1.603 1.00 97.69 195 CYS A C 1
ATOM 1588 O O . CYS A 1 195 ? 8.449 -15.853 -1.772 1.00 97.69 195 CYS A O 1
ATOM 1590 N N . ASP A 1 196 ? 9.753 -14.093 -2.299 1.00 98.25 196 ASP A N 1
ATOM 1591 C CA . ASP A 1 196 ? 10.684 -14.732 -3.236 1.00 98.25 196 ASP A CA 1
ATOM 1592 C C . ASP A 1 196 ? 10.043 -15.536 -4.376 1.00 98.25 196 ASP A C 1
ATOM 1594 O O . ASP A 1 196 ? 10.725 -16.155 -5.187 1.00 98.25 196 ASP A O 1
ATOM 1598 N N . SER A 1 197 ? 8.717 -15.465 -4.526 1.00 98.19 197 SER A N 1
ATOM 1599 C CA . SER A 1 197 ? 8.008 -16.154 -5.597 1.00 98.19 197 SER A CA 1
ATOM 1600 C C . SER A 1 197 ? 8.388 -15.570 -6.965 1.00 98.19 197 SER A C 1
ATOM 1602 O O . SER A 1 197 ? 8.445 -14.334 -7.090 1.00 98.19 197 SER A O 1
ATOM 1604 N N . PRO A 1 198 ? 8.542 -16.400 -8.010 1.00 98.50 198 PRO A N 1
ATOM 1605 C CA . PRO A 1 198 ? 8.842 -15.927 -9.354 1.00 98.50 198 PRO A CA 1
ATOM 1606 C C . PRO A 1 198 ? 7.712 -15.062 -9.921 1.00 98.50 198 PRO A C 1
ATOM 1608 O O . PRO A 1 198 ? 6.530 -15.404 -9.858 1.00 98.50 198 PRO A O 1
ATOM 1611 N N . LEU A 1 199 ? 8.083 -13.922 -10.504 1.00 98.38 199 LEU A N 1
ATOM 1612 C CA . LEU A 1 199 ? 7.163 -12.990 -11.144 1.00 98.38 199 LEU A CA 1
ATOM 1613 C C . LEU A 1 199 ? 6.994 -13.347 -12.631 1.00 98.38 199 LEU A C 1
ATOM 1615 O O . LEU A 1 199 ? 7.983 -13.335 -13.382 1.00 98.38 199 LEU A O 1
ATOM 1619 N N . PRO A 1 200 ? 5.752 -13.578 -13.107 1.00 98.31 200 PRO A N 1
ATOM 1620 C CA . PRO A 1 200 ? 5.493 -13.868 -14.514 1.00 98.31 200 PRO A CA 1
ATOM 1621 C C . PRO A 1 200 ? 6.090 -12.800 -15.437 1.00 98.31 200 PRO A C 1
ATOM 1623 O O . PRO A 1 200 ? 5.997 -11.601 -15.162 1.00 98.31 200 PRO A O 1
ATOM 1626 N N . ALA A 1 201 ? 6.676 -13.213 -16.565 1.00 97.94 201 ALA A N 1
ATOM 1627 C CA . ALA A 1 201 ? 7.298 -12.283 -17.513 1.00 97.94 201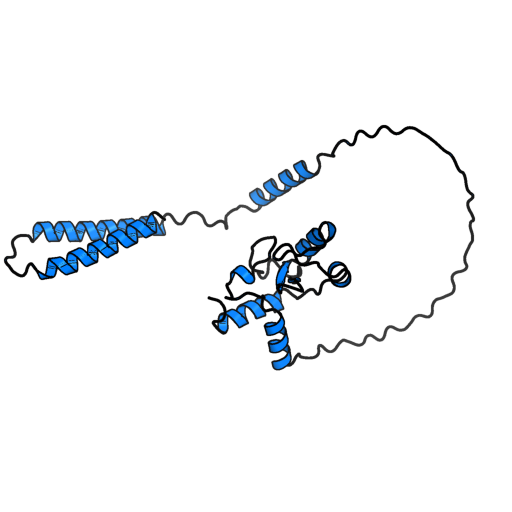 ALA A CA 1
ATOM 1628 C C . ALA A 1 201 ? 6.304 -11.236 -18.055 1.00 97.94 201 ALA A C 1
ATOM 1630 O O . ALA A 1 201 ? 6.665 -10.073 -18.233 1.00 97.94 201 ALA A O 1
ATOM 1631 N N . SER A 1 202 ? 5.040 -11.625 -18.254 1.00 97.94 202 SER A N 1
ATOM 1632 C CA . SER A 1 202 ? 3.950 -10.716 -18.632 1.00 97.94 202 SER A CA 1
ATOM 1633 C C . SER A 1 202 ? 3.701 -9.644 -17.569 1.00 97.94 202 SER A C 1
ATOM 1635 O O . SER A 1 202 ? 3.578 -8.465 -17.897 1.00 97.94 202 SER A O 1
ATOM 1637 N N . PHE A 1 203 ? 3.706 -10.036 -16.293 1.00 98.06 203 PHE A N 1
ATOM 1638 C CA . PHE A 1 203 ? 3.510 -9.132 -15.165 1.00 98.06 203 PHE A CA 1
ATOM 1639 C C . PHE A 1 203 ? 4.686 -8.168 -14.979 1.00 98.06 203 PHE A C 1
ATOM 1641 O O . PHE A 1 203 ? 4.466 -6.994 -14.709 1.00 98.06 203 PHE A O 1
ATOM 1648 N N . ARG A 1 204 ? 5.930 -8.628 -15.175 1.00 97.75 204 ARG A N 1
ATOM 1649 C CA . ARG A 1 204 ? 7.120 -7.759 -15.116 1.00 97.75 204 ARG A CA 1
ATOM 1650 C C . ARG A 1 204 ? 7.105 -6.683 -16.203 1.00 97.75 204 ARG A C 1
ATOM 1652 O O . ARG A 1 204 ? 7.432 -5.534 -15.934 1.00 97.75 204 ARG A O 1
ATOM 1659 N N . ARG A 1 205 ? 6.696 -7.042 -17.424 1.00 97.31 205 ARG A N 1
ATOM 1660 C CA . ARG A 1 205 ? 6.621 -6.101 -18.556 1.00 97.31 205 ARG A CA 1
ATOM 1661 C C . ARG A 1 205 ? 5.475 -5.101 -18.414 1.00 97.31 205 ARG A C 1
ATOM 1663 O O . ARG A 1 205 ? 5.640 -3.940 -18.773 1.00 97.31 205 ARG A O 1
ATOM 1670 N N . ASN A 1 206 ? 4.322 -5.545 -17.919 1.00 97.88 206 ASN A N 1
ATOM 1671 C CA . ASN A 1 206 ? 3.130 -4.711 -17.794 1.00 97.88 206 ASN A CA 1
ATOM 1672 C C . ASN A 1 206 ? 2.399 -4.980 -16.467 1.00 97.88 206 ASN A C 1
ATOM 1674 O O . ASN A 1 206 ? 1.361 -5.654 -16.453 1.00 97.88 206 ASN A O 1
ATOM 1678 N N . PRO A 1 207 ? 2.934 -4.489 -15.335 1.00 97.81 207 PRO A N 1
ATOM 1679 C CA . PRO A 1 207 ? 2.292 -4.689 -14.047 1.00 97.81 207 PRO A CA 1
ATOM 1680 C C . PRO A 1 207 ? 0.974 -3.918 -13.989 1.00 97.81 207 PRO A C 1
ATOM 1682 O O . PRO A 1 207 ? 0.862 -2.789 -14.472 1.00 97.81 207 PRO A O 1
ATOM 1685 N N . ARG A 1 208 ? -0.039 -4.506 -13.348 1.00 98.00 208 ARG A N 1
ATOM 1686 C CA . ARG A 1 208 ? -1.321 -3.828 -13.134 1.00 98.00 208 ARG A CA 1
ATOM 1687 C C . ARG A 1 208 ? -1.148 -2.711 -12.104 1.00 98.00 208 ARG A C 1
ATOM 1689 O O . ARG A 1 208 ? -1.031 -2.988 -10.913 1.00 98.00 208 ARG A O 1
ATOM 1696 N N . ILE A 1 209 ? -1.193 -1.462 -12.563 1.00 98.25 209 ILE A N 1
ATOM 1697 C CA . ILE A 1 209 ? -1.074 -0.278 -11.705 1.00 98.25 209 ILE A CA 1
ATOM 1698 C C . ILE A 1 209 ? -2.447 0.089 -11.137 1.00 98.25 209 ILE A C 1
ATOM 1700 O O . ILE A 1 209 ? -3.395 0.377 -11.869 1.00 98.25 209 ILE A O 1
ATOM 1704 N N . ILE A 1 210 ? -2.552 0.090 -9.813 1.00 98.25 210 ILE A N 1
ATOM 1705 C CA . ILE A 1 210 ? -3.732 0.517 -9.065 1.00 98.25 210 ILE A CA 1
ATOM 1706 C C . ILE A 1 210 ? -3.554 1.990 -8.686 1.00 98.25 210 ILE A C 1
ATOM 1708 O O . ILE A 1 210 ? -2.523 2.355 -8.121 1.00 98.25 210 ILE A O 1
ATOM 1712 N N . PRO A 1 211 ? -4.544 2.863 -8.936 1.00 98.00 211 PRO A N 1
ATOM 1713 C CA . PRO A 1 211 ? -4.469 4.245 -8.481 1.00 98.00 211 PRO A CA 1
ATOM 1714 C C . PRO A 1 211 ? -4.338 4.321 -6.956 1.00 98.00 211 PRO A C 1
ATOM 1716 O O . PRO A 1 211 ? -5.152 3.734 -6.241 1.00 98.00 211 PRO A O 1
ATOM 1719 N N . THR A 1 212 ? -3.394 5.120 -6.452 1.00 98.00 212 THR A N 1
ATOM 1720 C CA . THR A 1 212 ? -3.144 5.302 -5.009 1.00 98.00 212 THR A CA 1
ATOM 1721 C C . THR A 1 212 ? -4.427 5.630 -4.241 1.00 98.00 212 THR A C 1
ATOM 1723 O O . THR A 1 212 ? -4.716 5.036 -3.209 1.00 98.00 212 THR A O 1
ATOM 1726 N N . ARG A 1 213 ? -5.283 6.498 -4.803 1.00 97.56 213 ARG A N 1
ATOM 1727 C CA . ARG A 1 213 ? -6.592 6.854 -4.223 1.00 97.56 213 ARG A CA 1
ATOM 1728 C C . ARG A 1 213 ? -7.495 5.645 -3.976 1.00 97.56 213 ARG A C 1
ATOM 1730 O O . ARG A 1 213 ? -8.220 5.621 -2.987 1.00 97.56 213 ARG A O 1
ATOM 1737 N N . LEU A 1 214 ? -7.497 4.676 -4.890 1.00 97.94 214 LEU A N 1
ATOM 1738 C CA . LEU A 1 214 ? -8.299 3.461 -4.760 1.00 97.94 214 LEU A CA 1
ATOM 1739 C C . LEU A 1 214 ? -7.691 2.520 -3.715 1.00 97.94 214 LEU A C 1
ATOM 1741 O O . LEU A 1 214 ? -8.432 1.940 -2.928 1.00 97.94 214 LEU A O 1
ATOM 1745 N N . TYR A 1 215 ? -6.361 2.428 -3.663 1.00 98.25 215 TYR A N 1
ATOM 1746 C CA . TYR A 1 215 ? -5.665 1.608 -2.675 1.00 98.25 215 TYR A CA 1
ATOM 1747 C C . TYR A 1 215 ? -5.852 2.140 -1.246 1.00 98.25 215 TYR A C 1
ATOM 1749 O O . TYR A 1 215 ? -6.255 1.394 -0.361 1.00 98.25 215 TYR A O 1
ATOM 1757 N N . VAL A 1 216 ? -5.721 3.453 -1.028 1.00 98.06 216 VAL A N 1
ATOM 1758 C CA . VAL A 1 216 ? -6.006 4.094 0.271 1.00 98.06 216 VAL A CA 1
ATOM 1759 C C . VAL A 1 216 ? -7.457 3.859 0.715 1.00 98.06 216 VAL A C 1
ATOM 1761 O O . VAL A 1 216 ? -7.725 3.653 1.899 1.00 98.06 216 VAL A O 1
ATOM 1764 N N . LYS A 1 217 ? -8.417 3.833 -0.224 1.00 97.94 217 LYS A N 1
ATOM 1765 C CA . LYS A 1 217 ? -9.805 3.442 0.078 1.00 97.94 217 LYS A CA 1
ATOM 1766 C C . LYS A 1 217 ? -9.913 1.981 0.527 1.00 97.94 217 LYS A C 1
ATOM 1768 O O . LYS A 1 217 ? -10.728 1.703 1.401 1.00 97.94 217 LYS A O 1
ATOM 1773 N N . ALA A 1 218 ? -9.106 1.075 -0.026 1.00 98.00 218 ALA A N 1
ATOM 1774 C CA . ALA A 1 218 ? -9.057 -0.320 0.413 1.00 98.00 218 ALA A CA 1
ATOM 1775 C C . ALA A 1 218 ? -8.531 -0.432 1.851 1.00 98.00 218 ALA A C 1
ATOM 1777 O O . ALA A 1 218 ? -9.179 -1.071 2.672 1.00 98.00 218 ALA A O 1
ATOM 1778 N N . ILE A 1 219 ? -7.447 0.277 2.188 1.00 98.00 219 ILE A N 1
ATOM 1779 C CA . ILE A 1 219 ? -6.900 0.318 3.558 1.00 98.00 219 ILE A CA 1
ATOM 1780 C C . ILE A 1 219 ? -7.976 0.783 4.551 1.00 98.00 219 ILE A C 1
ATOM 1782 O O . ILE A 1 219 ? -8.252 0.117 5.547 1.00 98.00 219 ILE A O 1
ATOM 1786 N N . LYS A 1 220 ? -8.657 1.897 4.244 1.00 98.00 220 LYS A N 1
ATOM 1787 C CA . LYS A 1 220 ? -9.756 2.421 5.074 1.00 98.00 220 LYS A CA 1
ATOM 1788 C C . LYS A 1 220 ? -10.919 1.435 5.207 1.00 98.00 220 LYS A C 1
ATOM 1790 O O . LYS A 1 220 ? -11.509 1.342 6.279 1.00 98.00 220 LYS A O 1
ATOM 1795 N N . TYR A 1 221 ? -11.250 0.710 4.138 1.00 97.88 221 TYR A N 1
ATOM 1796 C CA . TYR A 1 221 ? -12.299 -0.309 4.147 1.00 97.88 221 TYR A CA 1
ATOM 1797 C C . TYR A 1 221 ? -11.974 -1.455 5.116 1.00 97.88 221 TYR A C 1
ATOM 1799 O O . TYR A 1 221 ? -12.819 -1.792 5.943 1.00 97.88 221 TYR A O 1
ATOM 1807 N N . PHE A 1 222 ? -10.755 -2.001 5.074 1.00 97.75 222 PHE A N 1
ATOM 1808 C CA . PHE A 1 222 ? -10.340 -3.076 5.984 1.00 97.75 222 PHE A CA 1
ATOM 1809 C C . PHE A 1 222 ? -10.199 -2.600 7.431 1.00 97.75 222 PHE A C 1
ATOM 1811 O O . PHE A 1 222 ? -10.641 -3.300 8.340 1.00 97.75 222 PHE A O 1
ATOM 1818 N N . LYS A 1 223 ? -9.699 -1.373 7.643 1.00 97.25 223 LYS A N 1
ATOM 1819 C CA . LYS A 1 223 ? -9.655 -0.748 8.973 1.00 97.25 223 LYS A CA 1
ATOM 1820 C C . LYS A 1 223 ? -11.054 -0.608 9.575 1.00 97.25 223 LYS A C 1
ATOM 1822 O O . LYS A 1 223 ? -11.277 -0.996 10.712 1.00 97.25 223 LYS A O 1
ATOM 1827 N N . LYS A 1 224 ? -12.022 -0.102 8.800 1.00 97.50 224 LYS A N 1
ATOM 1828 C CA . LYS A 1 224 ? -13.412 0.070 9.262 1.00 97.50 224 LYS A CA 1
ATOM 1829 C C . LYS A 1 224 ? -14.087 -1.262 9.604 1.00 97.50 224 LYS A C 1
ATOM 1831 O O . LYS A 1 224 ? -14.971 -1.290 10.449 1.00 97.50 224 LYS A O 1
ATOM 1836 N N . LYS A 1 225 ? -13.700 -2.348 8.935 1.00 96.81 225 LYS A N 1
ATOM 1837 C CA . LYS A 1 225 ? -14.260 -3.681 9.173 1.00 96.81 225 LYS A CA 1
ATOM 1838 C C . LYS A 1 225 ? -13.662 -4.379 10.409 1.00 96.81 225 LYS A C 1
ATOM 1840 O O . LYS A 1 225 ? -14.121 -5.459 10.749 1.00 96.81 225 LYS A O 1
ATOM 1845 N N . GLY A 1 226 ? -12.654 -3.788 11.060 1.00 94.69 226 GLY A N 1
ATOM 1846 C CA . GLY A 1 226 ? -11.953 -4.418 12.183 1.00 94.69 226 GLY A CA 1
ATOM 1847 C C . GLY A 1 226 ? -11.102 -5.620 11.766 1.00 94.69 226 GLY A C 1
ATOM 1848 O O . GLY A 1 226 ? -10.770 -6.452 12.596 1.00 94.69 226 GLY A O 1
ATOM 1849 N N . GLU A 1 227 ? -10.771 -5.744 10.473 1.00 94.31 227 GLU A N 1
ATOM 1850 C CA . GLU A 1 227 ? -9.892 -6.823 9.999 1.00 94.31 227 GLU A CA 1
ATOM 1851 C C . GLU A 1 227 ? -8.412 -6.514 10.236 1.00 94.31 227 GLU A C 1
ATOM 1853 O O . GLU A 1 227 ? -7.606 -7.436 10.218 1.00 94.31 227 GLU A O 1
ATOM 1858 N N . ILE A 1 228 ? -8.065 -5.233 10.401 1.00 94.12 228 ILE A N 1
ATOM 1859 C CA . ILE A 1 228 ? -6.715 -4.786 10.747 1.00 94.12 228 ILE A CA 1
ATOM 1860 C C . ILE A 1 228 ? -6.642 -4.678 12.267 1.00 94.12 228 ILE A C 1
ATOM 1862 O O . ILE A 1 228 ? -7.395 -3.880 12.832 1.00 94.12 228 ILE A O 1
ATOM 1866 N N . GLN A 1 229 ? -5.760 -5.470 12.876 1.00 86.44 229 GLN A N 1
ATOM 1867 C CA . GLN A 1 229 ? -5.417 -5.373 14.298 1.00 86.44 229 GLN A CA 1
ATOM 1868 C C . GLN A 1 229 ? -4.396 -4.258 14.541 1.00 86.44 229 GLN A C 1
ATOM 1870 O O . GLN A 1 229 ? -3.534 -4.030 13.653 1.00 86.44 229 GLN A O 1
#

Sequence (229 aa):
MISLITLISNIGFMIFIFTEGSIFLLEPNYSFLDLIFVIFNILLFLFLVVFGLVKQKPSISEISPEAIRRRRREVQRISRTPARRSRSQTRPQRTQQSTSNRKRRPKPKPKTQRSKQTARSKKISKEELIKRLKSMKPKAGVLSLEDFKCIFCFQLPSLPEDKGRGIVLCPSCKHPAHADEFRDWTRNSGLCSRCDSPLPASFRRNPRIIPTRLYVKAIKYFKKKGEIQ